Protein AF-A0A7V0JFX3-F1 (afdb_monomer_lite)

pLDDT: mean 85.64, std 14.09, range [31.83, 98.56]

Foldseek 3Di:
DVVQLVVQLVVLVVQLVVVCVLCVLCVVVVWAKAWAPQNVLCVALNDGSSPGHDQATEIETALVCVVVSLVSCVVVQWDQDDDPFRKTWHDDVRIYIYGYHHDDQQDDPCVQPVDWDWDDDDNDIHTYGPLLVNLLSLLCCQQAAFQAHDVSSLVSNLSSCVSCVVPDPLVVNLVVCVSSLNLLSSLLSVVLSCVPPVRPDDVVSNVSSDDPDPDLLNLSSVLNSVDNDRLPLSNLVNCCVSPVVCVCCSLPPDPSVLCVVVVDPDPCSVVCSVVRVVVNVVSSVVSNVVVVVVVVVVD

Secondary structure (DSSP, 8-state):
-HHHHHHHHHHHHHHHHHHHHHHHHHHHTT---EEEHHHHHHTTT-SSTTTS--SSEEEE--GGGHHHHHHHHHHTTPEEPSSSS-EEEE-SSS-EEEEEE---TTS-HHHHHSS-EEEEETTEEEEE--HHHHHHHHHHIIIIISSS--HHHHHHHHHHHHHTTTT--HHHHHHHHHHTT-HHHHHHHHHHHHHHH-----HHHHHHH--SS--HHHHHHHHHHH-SS--TTHHHHHHHHH-GGGHHHHHS--HHHHHHHTT--SGGGGHHHHHHHHHHHHHHHHHHHHHHHHHTS--

Structure (mmCIF, N/CA/C/O backbone):
data_AF-A0A7V0JFX3-F1
#
_entry.id   AF-A0A7V0JFX3-F1
#
loop_
_atom_site.group_PDB
_atom_site.id
_atom_site.type_symbol
_atom_site.label_atom_id
_atom_site.label_alt_id
_atom_site.label_comp_id
_atom_site.label_asym_id
_atom_site.label_entity_id
_atom_site.label_seq_id
_atom_site.pdbx_PDB_ins_code
_atom_site.Cartn_x
_atom_site.Cartn_y
_atom_site.Cartn_z
_atom_site.occupancy
_atom_site.B_iso_or_equiv
_atom_site.auth_seq_id
_atom_site.auth_comp_id
_atom_site.auth_asym_id
_atom_site.auth_atom_id
_atom_site.pdbx_PDB_model_num
ATOM 1 N N . MET A 1 1 ? 12.367 -20.015 14.820 1.00 62.06 1 MET A N 1
ATOM 2 C CA . MET A 1 1 ? 11.628 -19.513 13.637 1.00 62.06 1 MET A CA 1
ATOM 3 C C . MET A 1 1 ? 10.117 -19.715 13.784 1.00 62.06 1 MET A C 1
ATOM 5 O O . MET A 1 1 ? 9.370 -18.761 13.596 1.00 62.06 1 MET A O 1
ATOM 9 N N . GLU A 1 2 ? 9.659 -20.892 14.218 1.00 73.38 2 GLU A N 1
ATOM 10 C CA . GLU A 1 2 ? 8.228 -21.206 14.402 1.00 73.38 2 GLU A CA 1
ATOM 11 C C . GLU A 1 2 ? 7.523 -20.335 15.452 1.00 73.38 2 GLU A C 1
ATOM 13 O O . GLU A 1 2 ? 6.498 -19.724 15.161 1.00 73.38 2 GLU A O 1
ATOM 18 N N . ARG A 1 3 ? 8.112 -20.157 16.644 1.00 81.75 3 ARG A N 1
ATOM 19 C CA . ARG A 1 3 ? 7.510 -19.325 17.707 1.00 81.75 3 ARG A CA 1
ATOM 20 C C . ARG A 1 3 ? 7.254 -17.878 17.266 1.00 81.75 3 ARG A C 1
ATOM 22 O O . ARG A 1 3 ? 6.221 -17.305 17.596 1.00 81.75 3 ARG A O 1
ATOM 29 N N . SER A 1 4 ? 8.166 -17.284 16.492 1.00 82.69 4 SER A N 1
ATOM 30 C CA . SER A 1 4 ? 7.973 -15.932 15.949 1.00 82.69 4 SER A CA 1
ATOM 31 C C . SER A 1 4 ? 6.886 -15.869 14.879 1.00 82.69 4 SER A C 1
ATOM 33 O O . SER A 1 4 ? 6.224 -14.841 14.768 1.00 82.69 4 SER A O 1
ATOM 35 N N . LEU A 1 5 ? 6.695 -16.941 14.104 1.00 86.69 5 LEU A N 1
ATOM 36 C CA . LEU A 1 5 ? 5.626 -17.025 13.111 1.00 86.69 5 LEU A CA 1
ATOM 37 C C . LEU A 1 5 ? 4.260 -17.126 13.799 1.00 86.69 5 LEU A C 1
ATOM 39 O O . LEU A 1 5 ? 3.352 -16.386 13.439 1.00 86.69 5 LEU A O 1
ATOM 43 N N . LEU A 1 6 ? 4.148 -17.953 14.843 1.00 88.81 6 LEU A N 1
ATOM 44 C CA . LEU A 1 6 ? 2.922 -18.108 15.632 1.00 88.81 6 LEU A CA 1
ATOM 45 C C . LEU A 1 6 ? 2.510 -16.807 16.331 1.00 88.81 6 LEU A C 1
ATOM 47 O O . LEU A 1 6 ? 1.348 -16.417 16.271 1.00 88.81 6 LEU A O 1
ATOM 51 N N . ILE A 1 7 ? 3.464 -16.083 16.930 1.00 88.94 7 ILE A N 1
ATOM 52 C CA . ILE A 1 7 ? 3.188 -14.770 17.541 1.00 88.94 7 ILE A CA 1
ATOM 53 C C . ILE A 1 7 ? 2.670 -13.777 16.489 1.00 88.94 7 ILE A C 1
ATOM 55 O O . ILE A 1 7 ? 1.723 -13.036 16.750 1.00 88.94 7 ILE A O 1
ATOM 59 N N . ARG A 1 8 ? 3.264 -13.764 15.287 1.00 90.75 8 ARG A N 1
ATOM 60 C CA . ARG A 1 8 ? 2.809 -12.900 14.184 1.00 90.75 8 ARG A CA 1
ATOM 61 C C . ARG A 1 8 ? 1.428 -13.296 13.688 1.00 90.75 8 ARG A C 1
ATOM 63 O O . ARG A 1 8 ? 0.613 -12.409 13.477 1.00 90.75 8 ARG A O 1
ATOM 70 N N . ALA A 1 9 ? 1.165 -14.591 13.538 1.00 92.88 9 ALA A N 1
ATOM 71 C CA . ALA A 1 9 ? -0.146 -15.092 13.150 1.00 92.88 9 ALA A CA 1
ATOM 72 C C . ALA A 1 9 ? -1.210 -14.645 14.161 1.00 92.88 9 ALA A C 1
ATOM 74 O O . ALA A 1 9 ? -2.211 -14.064 13.763 1.00 92.88 9 ALA A O 1
ATOM 75 N N . GLY A 1 10 ? -0.950 -14.794 15.465 1.00 92.50 10 GLY A N 1
ATOM 76 C CA . GLY A 1 10 ? -1.852 -14.307 16.511 1.00 92.50 10 GLY A CA 1
ATOM 77 C C . GLY A 1 10 ? -2.116 -12.800 16.422 1.00 92.50 10 GLY A C 1
ATOM 78 O O . GLY A 1 10 ? -3.264 -12.367 16.493 1.00 92.50 10 GLY A O 1
ATOM 79 N N . TYR A 1 11 ? -1.076 -11.990 16.202 1.00 91.69 11 TYR A N 1
ATOM 80 C CA . TYR A 1 11 ? -1.242 -10.544 16.031 1.00 91.69 11 TYR A CA 1
ATOM 81 C C . TYR A 1 11 ? -2.038 -10.186 14.766 1.00 91.69 11 TYR A C 1
ATOM 83 O O . TYR A 1 11 ? -2.934 -9.344 14.816 1.00 91.69 11 TYR A O 1
ATOM 91 N N . ASN A 1 12 ? -1.760 -10.852 13.645 1.00 94.19 12 ASN A N 1
ATOM 92 C CA . ASN A 1 12 ? -2.477 -10.645 12.391 1.00 94.19 12 ASN A CA 1
ATOM 93 C C . ASN A 1 12 ? -3.956 -11.037 12.510 1.00 94.19 12 ASN A C 1
ATOM 95 O O . ASN A 1 12 ? -4.803 -10.292 12.029 1.00 94.19 12 ASN A O 1
ATOM 99 N N . LEU A 1 13 ? -4.280 -12.128 13.214 1.00 92.81 13 LEU A N 1
ATOM 100 C CA . LEU A 1 13 ? -5.664 -12.541 13.477 1.00 92.81 13 LEU A CA 1
ATOM 101 C C . LEU A 1 13 ? -6.430 -11.511 14.320 1.00 92.81 13 LEU A C 1
ATOM 103 O O . LEU A 1 13 ? -7.600 -11.251 14.054 1.00 92.81 13 LEU A O 1
ATOM 107 N N . ILE A 1 14 ? -5.777 -10.872 15.297 1.00 93.12 14 ILE A N 1
ATOM 108 C CA . ILE A 1 14 ? -6.387 -9.773 16.067 1.00 93.12 14 ILE A CA 1
ATOM 109 C C . ILE A 1 14 ? -6.696 -8.581 15.155 1.00 93.12 14 ILE A C 1
ATOM 111 O O . ILE A 1 14 ? -7.781 -8.002 15.235 1.00 93.12 14 ILE A O 1
ATOM 115 N N . LEU A 1 15 ? -5.759 -8.214 14.275 1.00 93.81 15 LEU A N 1
ATOM 116 C CA . LEU A 1 15 ? -5.972 -7.128 13.318 1.00 93.81 15 LEU A CA 1
ATOM 117 C C . LEU A 1 15 ? -7.071 -7.463 12.303 1.00 93.81 15 LEU A C 1
ATOM 119 O O . LEU A 1 15 ? -7.880 -6.591 11.997 1.00 93.81 15 LEU A O 1
ATOM 123 N N . LEU A 1 16 ? -7.125 -8.704 11.816 1.00 93.75 16 LEU A N 1
ATOM 124 C CA . LEU A 1 16 ? -8.168 -9.194 10.919 1.00 93.75 16 LEU A CA 1
ATOM 125 C C . LEU A 1 16 ? -9.545 -9.120 11.591 1.00 93.75 16 LEU A C 1
ATOM 127 O O . LEU A 1 16 ? -10.456 -8.509 11.041 1.00 93.75 16 LEU A O 1
ATOM 131 N N . GLN A 1 17 ? -9.672 -9.625 12.821 1.00 93.19 17 GLN A N 1
ATOM 132 C CA . GLN A 1 17 ? -10.928 -9.582 13.573 1.00 93.19 17 GLN A CA 1
ATOM 133 C C . GLN A 1 17 ? -11.407 -8.142 13.822 1.00 93.19 17 GLN A C 1
ATOM 135 O O . GLN A 1 17 ? -12.599 -7.842 13.732 1.00 93.19 17 GLN A O 1
ATOM 140 N N . GLU A 1 18 ? -10.502 -7.220 14.156 1.00 94.31 18 GLU A N 1
ATOM 141 C CA . GLU A 1 18 ? -10.875 -5.814 14.316 1.00 94.31 18 GLU A CA 1
ATOM 142 C C . GLU A 1 18 ? -11.216 -5.147 12.978 1.00 94.31 18 GLU A C 1
ATOM 144 O O . GLU A 1 18 ? -12.165 -4.362 12.923 1.00 94.31 18 GLU A O 1
ATOM 149 N N . ALA A 1 19 ? -10.506 -5.477 11.896 1.00 94.81 19 ALA A N 1
ATOM 150 C CA . ALA A 1 19 ? -10.841 -4.998 10.560 1.00 94.81 19 ALA A CA 1
ATOM 151 C C . ALA A 1 19 ? -12.240 -5.462 10.139 1.00 94.81 19 ALA A C 1
ATOM 153 O O . ALA A 1 19 ? -13.017 -4.643 9.650 1.00 94.81 19 ALA A O 1
ATOM 154 N N . GLU A 1 20 ? -12.582 -6.723 10.408 1.00 94.62 20 GLU A N 1
ATOM 155 C CA . GLU A 1 20 ? -13.891 -7.317 10.136 1.00 94.62 20 GLU A CA 1
ATOM 156 C C . GLU A 1 20 ? -15.037 -6.585 10.806 1.00 94.62 20 GLU A C 1
ATOM 158 O O . GLU A 1 20 ? -16.026 -6.248 10.148 1.00 94.62 20 GLU A O 1
ATOM 163 N N . LYS A 1 21 ? -14.896 -6.280 12.099 1.00 94.50 21 LYS A N 1
ATOM 164 C CA . LYS A 1 21 ? -15.897 -5.497 12.832 1.00 94.50 21 LYS A CA 1
ATOM 165 C C . LYS A 1 21 ? -16.131 -4.153 12.148 1.00 94.50 21 LYS A C 1
ATOM 167 O O . LYS A 1 21 ? -17.276 -3.775 11.906 1.00 94.50 21 LYS A O 1
ATOM 172 N N . ILE A 1 22 ? -15.056 -3.443 11.800 1.00 95.69 22 ILE A N 1
ATOM 173 C CA . ILE A 1 22 ? -15.176 -2.107 11.211 1.00 95.69 22 ILE A CA 1
ATOM 174 C C . ILE A 1 22 ? -15.727 -2.161 9.789 1.00 95.69 22 ILE A C 1
ATOM 176 O O . ILE A 1 22 ? -16.673 -1.431 9.498 1.00 95.69 22 ILE A O 1
ATOM 180 N N . PHE A 1 23 ? -15.196 -3.001 8.896 1.00 93.75 23 PHE A N 1
ATOM 181 C CA . PHE A 1 23 ? -15.713 -3.034 7.528 1.00 93.75 23 PHE A CA 1
ATOM 182 C C . PHE A 1 23 ? -17.147 -3.577 7.470 1.00 93.75 23 PHE A C 1
ATOM 184 O O . PHE A 1 23 ? -17.892 -3.173 6.583 1.00 93.75 23 PHE A O 1
ATOM 191 N N . SER A 1 24 ? -17.571 -4.425 8.417 1.00 94.19 24 SER A N 1
ATOM 192 C CA . SER A 1 24 ? -18.957 -4.909 8.478 1.00 94.19 24 SER A CA 1
ATOM 193 C C . SER A 1 24 ? -19.903 -3.781 8.887 1.00 94.19 24 SER A C 1
ATOM 195 O O . SER A 1 24 ? -20.925 -3.575 8.240 1.00 94.19 24 SER A O 1
ATOM 197 N N . LEU A 1 25 ? -19.524 -2.970 9.882 1.00 96.12 25 LEU A N 1
ATOM 198 C CA . LEU A 1 25 ? -20.272 -1.764 10.251 1.00 96.12 25 LEU A CA 1
ATOM 199 C C . LEU A 1 25 ? -20.332 -0.745 9.105 1.00 96.12 25 LEU A C 1
ATOM 201 O O . LEU A 1 25 ? -21.387 -0.168 8.851 1.00 96.12 25 LEU A O 1
ATOM 205 N N . LEU A 1 26 ? -19.224 -0.532 8.391 1.00 95.94 26 LEU A N 1
ATOM 206 C CA . LEU A 1 26 ? -19.196 0.346 7.218 1.00 95.94 26 LEU A CA 1
ATOM 207 C C . LEU A 1 26 ? -20.097 -0.195 6.096 1.00 95.94 26 LEU A C 1
ATOM 209 O O . LEU A 1 26 ? -20.891 0.560 5.538 1.00 95.94 26 LEU A O 1
ATOM 213 N N . SER A 1 27 ? -20.040 -1.501 5.824 1.00 92.94 27 SER A N 1
ATOM 214 C CA . SER A 1 27 ? -20.862 -2.161 4.807 1.00 92.94 27 SER A CA 1
ATOM 215 C C . SER A 1 27 ? -22.359 -2.072 5.118 1.00 92.94 27 SER A C 1
ATOM 217 O O . SER A 1 27 ? -23.130 -1.730 4.222 1.00 92.94 27 SER A O 1
ATOM 219 N N . LEU A 1 28 ? -22.766 -2.268 6.380 1.00 94.31 28 LEU A N 1
ATOM 220 C CA . LEU A 1 28 ? -24.153 -2.080 6.836 1.00 94.31 28 LEU A CA 1
ATOM 221 C C . LEU A 1 28 ? -24.664 -0.645 6.627 1.00 94.31 28 LEU A C 1
ATOM 223 O O . LEU A 1 28 ? -25.862 -0.434 6.474 1.00 94.31 28 LEU A O 1
ATOM 227 N N . ASN A 1 29 ? -23.760 0.335 6.587 1.00 96.25 29 ASN A N 1
ATOM 228 C CA . ASN A 1 29 ? -24.071 1.739 6.313 1.00 96.25 29 ASN A CA 1
ATOM 229 C C . ASN A 1 29 ? -23.868 2.117 4.832 1.00 96.25 29 ASN A C 1
ATOM 231 O O . ASN A 1 29 ? -23.790 3.298 4.500 1.00 96.25 29 ASN A O 1
ATOM 235 N N . GLY A 1 30 ? -23.751 1.131 3.934 1.00 95.06 30 GLY A N 1
ATOM 236 C CA . GLY A 1 30 ? -23.602 1.355 2.495 1.00 95.06 30 GLY A CA 1
ATOM 237 C C . GLY A 1 30 ? -22.247 1.934 2.075 1.00 95.06 30 GLY A C 1
ATOM 238 O O . GLY A 1 30 ? -22.125 2.441 0.960 1.00 95.06 30 GLY A O 1
ATOM 239 N N . ILE A 1 31 ? -21.227 1.870 2.940 1.00 96.25 31 ILE A N 1
ATOM 240 C CA . ILE A 1 31 ? -19.888 2.404 2.668 1.00 96.25 31 ILE A CA 1
ATOM 241 C C . ILE A 1 31 ? -18.985 1.273 2.154 1.00 96.25 31 ILE A C 1
ATOM 243 O O . ILE A 1 31 ? -18.585 0.404 2.935 1.00 96.25 31 ILE A O 1
ATOM 247 N N . PRO A 1 32 ? -18.620 1.264 0.859 1.00 94.00 32 PRO A N 1
ATOM 248 C CA . PRO A 1 32 ? -17.698 0.272 0.326 1.00 94.00 32 PRO A CA 1
ATOM 249 C C . PRO A 1 32 ? -16.271 0.533 0.823 1.00 94.00 32 PRO A C 1
ATOM 251 O O . PRO A 1 32 ? -15.794 1.669 0.823 1.00 94.00 32 PRO A O 1
ATOM 254 N N . VAL A 1 33 ? -15.573 -0.539 1.202 1.00 96.00 33 VAL A N 1
ATOM 255 C CA . VAL A 1 33 ? -14.201 -0.487 1.724 1.00 96.00 33 VAL A CA 1
ATOM 256 C C . VAL A 1 33 ? -13.249 -1.190 0.769 1.00 96.00 33 VAL A C 1
ATOM 258 O O . VAL A 1 33 ? -13.479 -2.351 0.432 1.00 96.00 33 VAL A O 1
ATOM 261 N N . ILE A 1 34 ? -12.167 -0.510 0.379 1.00 97.31 34 ILE A N 1
ATOM 262 C CA . ILE A 1 34 ? -11.014 -1.145 -0.267 1.00 97.31 34 ILE A CA 1
ATOM 263 C C . ILE A 1 34 ? -9.959 -1.437 0.803 1.00 97.31 34 ILE A C 1
ATOM 265 O O . ILE A 1 34 ? -9.462 -0.512 1.453 1.00 97.31 34 ILE A O 1
ATOM 269 N N . LEU A 1 35 ? -9.599 -2.707 0.974 1.00 96.62 35 LEU A N 1
ATOM 270 C CA . LEU A 1 35 ? -8.468 -3.116 1.799 1.00 96.62 35 LEU A CA 1
ATOM 271 C C . LEU A 1 35 ? -7.159 -2.868 1.056 1.00 96.62 35 LEU A C 1
ATOM 273 O O . LEU A 1 35 ? -7.035 -3.153 -0.135 1.00 96.62 35 LEU A O 1
ATOM 277 N N . LEU A 1 36 ? -6.161 -2.362 1.778 1.00 96.25 36 LEU A N 1
ATOM 278 C CA . LEU A 1 36 ? -4.844 -2.064 1.228 1.00 96.25 36 LEU A CA 1
ATOM 279 C C . LEU A 1 36 ? -3.725 -2.765 2.008 1.00 96.25 36 LEU A C 1
ATOM 281 O O . LEU A 1 36 ? -3.841 -3.064 3.196 1.00 96.25 36 LEU A O 1
ATOM 285 N N . LYS A 1 37 ? -2.578 -2.925 1.341 1.00 94.12 37 LYS A N 1
ATOM 286 C CA . LYS A 1 37 ? -1.289 -3.317 1.937 1.00 94.12 37 LYS A CA 1
ATOM 287 C C . LYS A 1 37 ? -1.377 -4.587 2.781 1.00 94.12 37 LYS A C 1
ATOM 289 O O . LYS A 1 37 ? -1.788 -5.620 2.285 1.00 94.12 37 LYS A O 1
ATOM 294 N N . GLY A 1 38 ? -0.898 -4.520 4.024 1.00 94.56 38 GLY A N 1
ATOM 295 C CA . GLY A 1 38 ? -0.542 -5.674 4.835 1.00 94.56 38 GLY A CA 1
ATOM 296 C C . GLY A 1 38 ? -1.684 -6.660 4.989 1.00 94.56 38 GLY A C 1
ATOM 297 O O . GLY A 1 38 ? -1.489 -7.824 4.668 1.00 94.56 38 GLY A O 1
ATOM 298 N N . LEU A 1 39 ? -2.852 -6.170 5.410 1.00 94.81 39 LEU A N 1
ATOM 299 C CA . LEU A 1 39 ? -4.031 -7.007 5.588 1.00 94.81 39 LEU A CA 1
ATOM 300 C C . LEU A 1 39 ? -4.542 -7.549 4.249 1.00 94.81 39 LEU A C 1
ATOM 302 O O . LEU A 1 39 ? -4.721 -8.749 4.118 1.00 94.81 39 LEU A O 1
ATOM 306 N N . ALA A 1 40 ? -4.696 -6.693 3.232 1.00 95.75 40 ALA A N 1
ATOM 307 C CA . ALA A 1 40 ? -5.152 -7.142 1.914 1.00 95.75 40 ALA A CA 1
ATOM 308 C C . ALA A 1 40 ? -4.243 -8.233 1.332 1.00 95.75 40 ALA A C 1
ATOM 310 O O . ALA A 1 40 ? -4.731 -9.223 0.808 1.00 95.75 40 ALA A O 1
ATOM 311 N N . LEU A 1 41 ? -2.924 -8.069 1.450 1.00 96.81 41 LEU A N 1
ATOM 312 C CA . LEU A 1 41 ? -1.940 -9.034 0.970 1.00 96.81 41 LEU A CA 1
ATOM 313 C C . LEU A 1 41 ? -1.950 -10.321 1.796 1.00 96.81 41 LEU A C 1
ATOM 315 O O . LEU A 1 41 ? -1.842 -11.396 1.215 1.00 96.81 41 LEU A O 1
ATOM 319 N N . ALA A 1 42 ? -2.074 -10.218 3.122 1.00 95.19 42 ALA A N 1
ATOM 320 C CA . ALA A 1 42 ? -2.146 -11.378 4.006 1.00 95.19 42 ALA A CA 1
ATOM 321 C C . ALA A 1 42 ? -3.341 -12.283 3.674 1.00 95.19 42 ALA A C 1
ATOM 323 O O . ALA A 1 42 ? -3.185 -13.494 3.694 1.00 95.19 42 ALA A O 1
ATOM 324 N N . GLU A 1 43 ? -4.476 -11.691 3.298 1.00 93.56 43 GLU A N 1
ATOM 325 C CA . GLU A 1 43 ? -5.706 -12.417 2.955 1.00 93.56 43 GLU A CA 1
ATOM 326 C C . GLU A 1 43 ? -5.783 -12.871 1.488 1.00 93.56 43 GLU A C 1
ATOM 328 O O . GLU A 1 43 ? -6.747 -13.525 1.103 1.00 93.56 43 GLU A O 1
ATOM 333 N N . THR A 1 44 ? -4.820 -12.495 0.636 1.00 94.50 44 THR A N 1
ATOM 334 C CA . THR A 1 44 ? -4.897 -12.778 -0.812 1.00 94.50 44 THR A CA 1
ATOM 335 C C . THR A 1 44 ? -3.689 -13.521 -1.359 1.00 94.50 44 THR A C 1
ATOM 337 O O . THR A 1 44 ? -3.855 -14.537 -2.020 1.00 94.50 44 THR A O 1
ATOM 340 N N . VAL A 1 45 ? -2.472 -13.031 -1.110 1.00 96.12 45 VAL A N 1
ATOM 341 C CA . VAL A 1 45 ? -1.259 -13.519 -1.796 1.00 96.12 45 VAL A CA 1
ATOM 342 C C . VAL A 1 45 ? -0.285 -14.258 -0.881 1.00 96.12 45 VAL A C 1
ATOM 344 O O . VAL A 1 45 ? 0.711 -14.801 -1.359 1.00 96.12 45 VAL A O 1
ATOM 347 N N . TYR A 1 46 ? -0.529 -14.254 0.429 1.00 95.12 46 TYR A N 1
ATOM 348 C CA . TYR A 1 46 ? 0.247 -15.017 1.402 1.00 95.12 46 TYR A CA 1
ATOM 349 C C . TYR A 1 46 ? -0.541 -16.242 1.855 1.00 95.12 46 TYR A C 1
ATOM 351 O O . TYR A 1 46 ? -1.720 -16.143 2.164 1.00 95.12 46 TYR A O 1
ATOM 359 N N . GLU A 1 47 ? 0.129 -17.390 1.906 1.00 89.69 47 GLU A N 1
ATOM 360 C CA . GLU A 1 47 ? -0.509 -18.674 2.205 1.00 89.69 47 GLU A CA 1
ATOM 361 C C . GLU A 1 47 ? -0.805 -18.837 3.699 1.00 89.69 47 GLU A C 1
ATOM 363 O O . GLU A 1 47 ? -1.865 -19.329 4.086 1.00 89.69 47 GLU A O 1
ATOM 368 N N . HIS A 1 48 ? 0.116 -18.395 4.561 1.00 90.06 48 HIS A N 1
ATOM 369 C CA . HIS A 1 48 ? -0.039 -18.526 6.006 1.00 90.06 48 HIS A CA 1
ATOM 370 C C . HIS A 1 48 ? -0.191 -17.177 6.717 1.00 90.06 48 HIS A C 1
ATOM 372 O O . HIS A 1 48 ? 0.578 -16.234 6.503 1.00 90.06 48 HIS A O 1
ATOM 378 N N . ALA A 1 49 ? -1.111 -17.134 7.687 1.00 84.44 49 ALA A N 1
ATOM 379 C CA . ALA A 1 49 ? -1.492 -15.935 8.440 1.00 84.44 49 ALA A CA 1
ATOM 380 C C . ALA A 1 49 ? -0.323 -15.206 9.133 1.00 84.44 49 ALA A C 1
ATOM 382 O O . ALA A 1 49 ? -0.425 -14.019 9.421 1.00 84.44 49 ALA A O 1
ATOM 383 N N . GLY A 1 50 ? 0.796 -15.882 9.416 1.00 88.44 50 GLY A N 1
ATOM 384 C CA . GLY A 1 50 ? 1.975 -15.290 10.062 1.00 88.44 50 GLY A CA 1
ATOM 385 C C . GLY A 1 50 ? 3.060 -14.771 9.111 1.00 88.44 50 GLY A C 1
ATOM 386 O O . GLY A 1 50 ? 4.005 -14.122 9.573 1.00 88.44 50 GLY A O 1
ATOM 387 N N . GLU A 1 51 ? 2.973 -15.052 7.805 1.00 90.38 51 GLU A N 1
ATOM 388 C CA . GLU A 1 51 ? 4.052 -14.744 6.855 1.00 90.38 51 GLU A CA 1
ATOM 389 C C . GLU A 1 51 ? 4.231 -13.246 6.630 1.00 90.38 51 GLU A C 1
ATOM 391 O O . GLU A 1 51 ? 5.363 -12.751 6.552 1.00 90.38 51 GLU A O 1
ATOM 396 N N . ARG A 1 52 ? 3.119 -12.510 6.537 1.00 92.12 52 ARG A N 1
ATOM 397 C CA . ARG A 1 52 ? 3.148 -11.082 6.246 1.00 92.12 52 ARG A CA 1
ATOM 398 C C . ARG A 1 52 ? 2.966 -10.251 7.505 1.00 92.12 52 ARG A C 1
ATOM 400 O O . ARG A 1 52 ? 1.862 -10.063 7.986 1.00 92.12 52 ARG A O 1
ATOM 407 N N . GLN A 1 53 ? 4.043 -9.655 8.013 1.00 88.75 53 GLN A N 1
ATOM 408 C CA . GLN A 1 53 ? 3.973 -8.814 9.217 1.00 88.75 53 GLN A CA 1
ATOM 409 C C . GLN A 1 53 ? 3.459 -7.388 8.939 1.00 88.75 53 GLN A C 1
ATOM 411 O O . GLN A 1 53 ? 4.181 -6.567 8.352 1.00 88.75 53 GLN A O 1
ATOM 416 N N . PHE A 1 54 ? 2.281 -7.034 9.452 1.00 90.56 54 PHE A N 1
ATOM 417 C CA . PHE A 1 54 ? 1.736 -5.668 9.443 1.00 90.56 54 PHE A CA 1
ATOM 418 C C . PHE A 1 54 ? 1.347 -5.191 10.850 1.00 90.56 54 PHE A C 1
ATOM 420 O O . PHE A 1 54 ? 1.320 -5.973 11.789 1.00 90.56 54 PHE A O 1
ATOM 427 N N . SER A 1 55 ? 1.178 -3.876 11.009 1.00 88.00 55 SER A N 1
ATOM 428 C CA . SER A 1 55 ? 0.976 -3.200 12.309 1.00 88.00 55 SER A CA 1
ATOM 429 C C . SER A 1 55 ? -0.222 -2.250 12.327 1.00 88.00 55 SER A C 1
ATOM 431 O O . SER A 1 55 ? -0.508 -1.602 13.335 1.00 88.00 55 SER A O 1
ATOM 433 N N . ASP A 1 56 ? -0.855 -2.107 11.172 1.00 92.38 56 ASP A N 1
ATOM 434 C CA . ASP A 1 56 ? -1.927 -1.182 10.881 1.00 92.38 56 ASP A CA 1
ATOM 435 C C . ASP A 1 56 ? -2.896 -1.820 9.884 1.00 92.38 56 ASP A C 1
ATOM 437 O O . ASP A 1 56 ? -2.513 -2.630 9.036 1.00 92.38 56 ASP A O 1
ATOM 441 N N . ILE A 1 57 ? -4.162 -1.448 10.027 1.00 95.38 57 ILE A N 1
ATOM 442 C CA . ILE A 1 57 ? -5.244 -1.734 9.093 1.00 95.38 57 ILE A CA 1
ATOM 443 C C . ILE A 1 57 ? -5.339 -0.533 8.154 1.00 95.38 57 ILE A C 1
ATOM 445 O O . ILE A 1 57 ? -5.491 0.595 8.620 1.00 95.38 57 ILE A O 1
ATOM 449 N N . ASP A 1 58 ? -5.264 -0.746 6.843 1.00 96.06 58 ASP A N 1
ATOM 450 C CA . ASP A 1 58 ? -5.367 0.330 5.857 1.00 96.06 58 ASP A CA 1
ATOM 451 C C . ASP A 1 58 ? -6.628 0.186 5.016 1.00 96.06 58 ASP A C 1
ATOM 453 O O . ASP A 1 58 ? -6.756 -0.749 4.224 1.00 96.06 58 ASP A O 1
ATOM 457 N N . PHE A 1 59 ? -7.530 1.154 5.155 1.00 96.56 59 PHE A N 1
ATOM 458 C CA . PHE A 1 59 ? -8.763 1.231 4.376 1.00 96.56 59 PHE A CA 1
ATOM 459 C C . PHE A 1 59 ? -8.714 2.411 3.427 1.00 96.56 59 PHE A C 1
ATOM 461 O O . PHE A 1 59 ? -8.311 3.499 3.825 1.00 96.56 59 PHE A O 1
ATOM 468 N N . LEU A 1 60 ? -9.183 2.230 2.200 1.00 96.81 60 LEU A N 1
ATOM 469 C CA . LEU A 1 60 ? -9.464 3.318 1.275 1.00 96.81 60 LEU A CA 1
ATOM 470 C C . LEU A 1 60 ? -10.971 3.432 1.067 1.00 96.81 60 LEU A C 1
ATOM 472 O O . LEU A 1 60 ? -11.620 2.473 0.653 1.00 96.81 60 LEU A O 1
ATOM 476 N N . LEU A 1 61 ? -11.502 4.622 1.353 1.00 95.75 61 LEU A N 1
ATOM 477 C CA . LEU A 1 61 ? -12.907 4.983 1.158 1.00 95.75 61 LEU A CA 1
ATOM 478 C C . LEU A 1 61 ? -13.023 6.160 0.189 1.00 95.75 61 LEU A C 1
ATOM 480 O O . LEU A 1 61 ? -12.076 6.937 0.026 1.00 95.75 61 LEU A O 1
ATOM 484 N N . LYS A 1 62 ? -14.198 6.322 -0.428 1.00 94.69 62 LYS A N 1
ATOM 485 C CA . LYS A 1 62 ? -14.498 7.520 -1.220 1.00 94.69 62 LYS A CA 1
ATOM 486 C C . LYS A 1 62 ? -14.522 8.739 -0.310 1.00 94.69 62 LYS A C 1
ATOM 488 O O . LYS A 1 62 ? -14.997 8.669 0.825 1.00 94.69 62 LYS A O 1
ATOM 493 N N . LYS A 1 63 ? -14.075 9.889 -0.820 1.00 92.31 63 LYS A N 1
ATOM 494 C CA . LYS A 1 63 ? -13.987 11.127 -0.017 1.00 92.31 63 LYS A CA 1
ATOM 495 C C . LYS A 1 63 ? -15.314 11.516 0.632 1.00 92.31 63 LYS A C 1
ATOM 497 O O . LYS A 1 63 ? -15.317 11.964 1.777 1.00 92.31 63 LYS A O 1
ATOM 502 N N . ARG A 1 64 ? -16.422 11.316 -0.087 1.00 94.25 64 ARG A N 1
ATOM 503 C CA . ARG A 1 64 ? -17.785 11.617 0.379 1.00 94.25 64 ARG A CA 1
ATOM 504 C C . ARG A 1 64 ? -18.206 10.804 1.610 1.00 94.25 64 ARG A C 1
ATOM 506 O O . ARG A 1 64 ? -18.977 11.304 2.417 1.00 94.25 64 ARG A O 1
ATOM 513 N N . ASP A 1 65 ? -17.667 9.594 1.772 1.00 95.62 65 ASP A N 1
ATOM 514 C CA . ASP A 1 65 ? -18.064 8.657 2.831 1.00 95.62 65 ASP A CA 1
ATOM 515 C C . ASP A 1 65 ? -17.220 8.834 4.105 1.00 95.62 65 ASP A C 1
ATOM 517 O O . ASP A 1 65 ? -17.576 8.329 5.171 1.00 95.62 65 ASP A O 1
ATOM 521 N N . ILE A 1 66 ? -16.117 9.594 4.025 1.00 92.94 66 ILE A N 1
ATOM 522 C CA . ILE A 1 66 ? -15.198 9.822 5.146 1.00 92.94 66 ILE A CA 1
ATOM 523 C C . ILE A 1 66 ? -15.933 10.349 6.388 1.00 92.94 66 ILE A C 1
ATOM 525 O O . ILE A 1 66 ? -15.783 9.717 7.430 1.00 92.94 66 ILE A O 1
ATOM 529 N N . PRO A 1 67 ? -16.757 11.419 6.346 1.00 93.00 67 PRO A N 1
ATOM 530 C CA . PRO A 1 67 ? -17.377 11.952 7.563 1.00 93.00 67 PRO A CA 1
ATOM 531 C C . PRO A 1 67 ? -18.225 10.924 8.326 1.00 93.00 67 PRO A C 1
ATOM 533 O O . PRO A 1 67 ? -18.170 10.873 9.556 1.00 93.00 67 PRO A O 1
ATOM 536 N N . LEU A 1 68 ? -18.979 10.078 7.615 1.00 95.75 68 LEU A N 1
ATOM 537 C CA . LEU A 1 68 ? -19.783 9.021 8.231 1.00 95.75 68 LEU A CA 1
ATOM 538 C C . LEU A 1 68 ? -18.896 7.886 8.760 1.00 95.75 68 LEU A C 1
ATOM 540 O O . LEU A 1 68 ? -19.058 7.464 9.905 1.00 95.75 68 LEU A O 1
ATOM 544 N N . ALA A 1 69 ? -17.896 7.460 7.985 1.00 95.88 69 ALA A N 1
ATOM 545 C CA . ALA A 1 69 ? -16.936 6.449 8.420 1.00 95.88 69 ALA A CA 1
ATOM 546 C C . ALA A 1 69 ? -16.189 6.862 9.698 1.00 95.88 69 ALA A C 1
ATOM 548 O O . ALA A 1 69 ? -16.005 6.046 10.596 1.00 95.88 69 ALA A O 1
ATOM 549 N N . GLN A 1 70 ? -15.807 8.137 9.830 1.00 93.62 70 GLN A N 1
ATOM 550 C CA . GLN A 1 70 ? -15.151 8.651 11.034 1.00 93.62 70 GLN A CA 1
ATOM 551 C C . GLN A 1 70 ? -16.045 8.551 12.276 1.00 93.62 70 GLN A C 1
ATOM 553 O O . GLN A 1 70 ? -15.534 8.238 13.354 1.00 93.62 70 GLN A O 1
ATOM 558 N N . LYS A 1 71 ? -17.360 8.779 12.135 1.00 94.44 71 LYS A N 1
ATOM 559 C CA . LYS A 1 71 ? -18.333 8.606 13.227 1.00 94.44 71 LYS A CA 1
ATOM 560 C C . LYS A 1 71 ? -18.445 7.136 13.631 1.00 94.44 71 LYS A C 1
ATOM 562 O O . LYS A 1 71 ? -18.337 6.835 14.814 1.00 94.44 71 LYS A O 1
ATOM 567 N N . ILE A 1 72 ? -18.577 6.233 12.656 1.00 96.50 72 ILE A N 1
ATOM 568 C CA . ILE A 1 72 ? -18.679 4.780 12.882 1.00 96.50 72 ILE A CA 1
ATOM 569 C C . ILE A 1 72 ? -17.414 4.235 13.561 1.00 96.50 72 ILE A C 1
ATOM 571 O O . ILE A 1 72 ? -17.496 3.539 14.575 1.00 96.50 72 ILE A O 1
ATOM 575 N N . ILE A 1 73 ? -16.235 4.592 13.042 1.00 95.50 73 ILE A N 1
ATOM 576 C CA . ILE A 1 73 ? -14.942 4.171 13.596 1.00 95.50 73 ILE A CA 1
ATOM 577 C C . ILE A 1 73 ? -14.800 4.680 15.035 1.00 95.50 73 ILE A C 1
ATOM 579 O O . ILE A 1 73 ? -14.520 3.890 15.936 1.00 95.50 73 ILE A O 1
ATOM 583 N N . SER A 1 74 ? -15.066 5.969 15.278 1.00 93.88 74 SER A N 1
ATOM 584 C CA . SER A 1 74 ? -14.990 6.553 16.627 1.00 93.88 74 SER A CA 1
ATOM 585 C C . SER A 1 74 ? -15.967 5.891 17.605 1.00 93.88 74 SER A C 1
ATOM 587 O O . SER A 1 74 ? -15.584 5.550 18.722 1.00 93.88 74 SER A O 1
ATOM 589 N N . GLY A 1 75 ? -17.202 5.629 17.162 1.00 95.44 75 GLY A N 1
ATOM 590 C CA . GLY A 1 75 ? -18.217 4.911 17.939 1.00 95.44 75 GLY A CA 1
ATOM 591 C C . GLY A 1 75 ? -17.836 3.465 18.279 1.00 95.44 75 GLY A C 1
ATOM 592 O O . GLY A 1 75 ? -18.343 2.909 19.245 1.00 95.44 75 GLY A O 1
ATOM 593 N N . SER A 1 76 ? -16.882 2.878 17.550 1.00 94.62 76 SER A N 1
ATOM 594 C CA . SER A 1 76 ? -16.362 1.520 17.780 1.00 94.62 76 SER A CA 1
ATOM 595 C C . SER A 1 76 ? -15.189 1.467 18.780 1.00 94.62 76 SER A C 1
ATOM 597 O O . SER A 1 76 ? -14.482 0.456 18.876 1.00 94.62 76 SER A O 1
ATOM 599 N N . GLY A 1 77 ? -14.948 2.564 19.509 1.00 94.38 77 GLY A N 1
ATOM 600 C CA . GLY A 1 77 ? -13.903 2.683 20.532 1.00 94.38 77 GLY A CA 1
ATOM 601 C C . GLY A 1 77 ? -12.532 3.116 20.002 1.00 94.38 77 GLY A C 1
ATOM 602 O O . GLY A 1 77 ? -11.552 3.107 20.748 1.00 94.38 77 GLY A O 1
ATOM 603 N N . TYR A 1 78 ? -12.439 3.495 18.726 1.00 94.38 78 TYR A N 1
ATOM 604 C CA . TYR A 1 78 ? -11.215 4.046 18.155 1.00 94.38 78 TYR A CA 1
ATOM 605 C C . TYR A 1 78 ? -11.089 5.535 18.471 1.00 94.38 78 TYR A C 1
ATOM 607 O O . TYR A 1 78 ? -12.015 6.316 18.278 1.00 94.38 78 TYR A O 1
ATOM 615 N N . GLN A 1 79 ? -9.902 5.954 18.893 1.00 91.12 79 GLN A N 1
ATOM 616 C CA . GLN A 1 79 ? -9.596 7.354 19.155 1.00 91.12 79 GLN A CA 1
ATOM 617 C C . GLN A 1 79 ? -8.766 7.923 18.011 1.00 91.12 79 GLN A C 1
ATOM 619 O O . GLN A 1 79 ? -7.821 7.286 17.541 1.00 91.12 79 GLN A O 1
ATOM 624 N N . VAL A 1 80 ? -9.102 9.135 17.571 1.00 86.81 80 VAL A N 1
ATOM 625 C CA . VAL A 1 80 ? -8.299 9.862 16.584 1.00 86.81 80 VAL A CA 1
ATOM 626 C C . VAL A 1 80 ? -6.920 10.131 17.181 1.00 86.81 80 VAL A C 1
ATOM 628 O O . VAL A 1 80 ? -6.794 10.775 18.222 1.00 86.81 80 VAL A O 1
ATOM 631 N N . MET A 1 81 ? -5.865 9.698 16.498 1.00 78.75 81 MET A N 1
ATOM 632 C CA . MET A 1 81 ? -4.526 10.180 16.803 1.00 78.75 81 MET A CA 1
ATOM 633 C C . MET A 1 81 ? -4.390 11.597 16.243 1.00 78.75 81 MET A C 1
ATOM 635 O O . MET A 1 81 ? -4.490 11.793 15.032 1.00 78.75 81 MET A O 1
ATOM 639 N N . HIS A 1 82 ? -4.145 12.592 17.103 1.00 59.34 82 HIS A N 1
ATOM 640 C CA . HIS A 1 82 ? -3.988 13.991 16.686 1.00 59.34 82 HIS A CA 1
ATOM 641 C C . HIS A 1 82 ? -3.073 14.127 15.452 1.00 59.34 82 HIS A C 1
ATOM 643 O O . HIS A 1 82 ? -1.919 13.675 15.456 1.00 59.34 82 HIS A O 1
ATOM 649 N N . GLY A 1 83 ? -3.579 14.755 14.383 1.00 58.41 83 GLY A N 1
ATOM 650 C CA . GLY A 1 83 ? -2.838 14.954 13.140 1.00 58.41 83 GLY A CA 1
ATOM 651 C C . GLY A 1 83 ? -3.682 15.260 11.903 1.00 58.41 83 GLY A C 1
ATOM 652 O O . GLY A 1 83 ? -4.897 15.153 11.908 1.00 58.41 83 GLY A O 1
ATOM 653 N N . SER A 1 84 ? -2.999 15.599 10.805 1.00 51.66 84 SER A N 1
ATOM 654 C CA . SER A 1 84 ? -3.599 15.921 9.499 1.00 51.66 84 SER A CA 1
ATOM 655 C C . SER A 1 84 ? -4.089 14.711 8.688 1.00 51.66 84 SER A C 1
ATOM 657 O O . SER A 1 84 ? -4.585 14.888 7.575 1.00 51.66 84 SER A O 1
ATOM 659 N N . LYS A 1 85 ? -3.916 13.486 9.198 1.00 65.06 85 LYS A N 1
ATOM 660 C CA . LYS A 1 85 ? -4.351 12.246 8.542 1.00 65.06 85 LYS A CA 1
ATOM 661 C C . LYS A 1 85 ? -5.358 11.524 9.435 1.00 65.06 85 LYS A C 1
ATOM 663 O O . LYS A 1 85 ? -5.132 11.515 10.645 1.00 65.06 85 LYS A O 1
ATOM 668 N N . PRO A 1 86 ? -6.406 10.903 8.869 1.00 78.62 86 PRO A N 1
ATOM 669 C CA . PRO A 1 86 ? -7.381 10.148 9.642 1.00 78.62 86 PRO A CA 1
ATOM 670 C C . PRO A 1 86 ? -6.763 8.805 10.059 1.00 78.62 86 PRO A C 1
ATOM 672 O O . PRO A 1 86 ? -6.896 7.784 9.391 1.00 78.62 86 PRO A O 1
ATOM 675 N N . TYR A 1 87 ? -5.998 8.857 11.148 1.00 87.62 87 TYR A N 1
ATOM 676 C CA . TYR A 1 87 ? -5.336 7.726 11.783 1.00 87.62 87 TYR A CA 1
ATOM 677 C C . TYR A 1 87 ? -5.939 7.531 13.169 1.00 87.62 87 TYR A C 1
ATOM 679 O O . TYR A 1 87 ? -6.117 8.492 13.920 1.00 87.62 87 TYR A O 1
ATOM 687 N N . TYR A 1 88 ? -6.248 6.288 13.493 1.00 91.75 88 TYR A N 1
ATOM 688 C CA . TYR A 1 88 ? -7.036 5.912 14.648 1.00 91.75 88 TYR A CA 1
ATOM 689 C C . TYR A 1 88 ? -6.328 4.823 15.432 1.00 91.75 88 TYR A C 1
ATOM 691 O O . TYR A 1 88 ? -5.723 3.928 14.846 1.00 91.75 88 TYR A O 1
ATOM 699 N N . THR A 1 89 ? -6.458 4.865 16.752 1.00 92.81 89 THR A N 1
ATOM 700 C CA . THR A 1 89 ? -5.960 3.807 17.625 1.00 92.81 89 THR A CA 1
ATOM 701 C C . THR A 1 89 ? -7.051 3.383 18.585 1.00 92.81 89 THR A C 1
ATOM 703 O O . THR A 1 89 ? -7.655 4.215 19.262 1.00 92.81 89 THR A O 1
ATOM 706 N N . LYS A 1 90 ? -7.268 2.076 18.680 1.00 93.31 90 LYS A N 1
ATOM 707 C CA . LYS A 1 90 ? -8.064 1.470 19.741 1.00 93.31 90 LYS A CA 1
ATOM 708 C C . LYS A 1 90 ? -7.116 0.890 20.778 1.00 93.31 90 LYS A C 1
ATOM 710 O O . LYS A 1 90 ? -6.264 0.053 20.466 1.00 93.31 90 LYS A O 1
ATOM 715 N N . LYS A 1 91 ? -7.231 1.379 22.013 1.00 90.31 91 LYS A N 1
ATOM 716 C CA . LYS A 1 91 ? -6.442 0.875 23.138 1.00 90.31 91 LYS A CA 1
ATOM 717 C C . LYS A 1 91 ? -7.038 -0.462 23.572 1.00 90.31 91 LYS A C 1
ATOM 719 O O . LYS A 1 91 ? -8.125 -0.499 24.135 1.00 90.31 91 LYS A O 1
ATOM 724 N N . THR A 1 92 ? -6.329 -1.542 23.284 1.00 84.69 92 THR A N 1
ATOM 725 C CA . THR A 1 92 ? -6.591 -2.876 23.838 1.00 84.69 92 THR A CA 1
ATOM 726 C C . THR A 1 92 ? -5.294 -3.385 24.482 1.00 84.69 92 THR A C 1
ATOM 728 O O . THR A 1 92 ? -4.316 -2.634 24.543 1.00 84.69 92 THR A O 1
ATOM 731 N N . SER A 1 93 ? -5.249 -4.640 24.942 1.00 84.00 93 SER A N 1
ATOM 732 C CA . SER A 1 93 ? -3.990 -5.277 25.366 1.00 84.00 93 SER A CA 1
ATOM 733 C C . SER A 1 93 ? -2.922 -5.253 24.262 1.00 84.00 93 SER A C 1
ATOM 735 O O . SER A 1 93 ? -1.733 -5.147 24.555 1.00 84.00 93 SER A O 1
ATOM 737 N N . LEU A 1 94 ? -3.347 -5.274 22.995 1.00 84.38 94 LEU A N 1
ATOM 738 C CA . LEU A 1 94 ? -2.512 -5.087 21.814 1.00 84.38 94 LEU A CA 1
ATOM 739 C C . LEU A 1 94 ? -3.069 -3.924 20.979 1.00 84.38 94 LEU A C 1
ATOM 741 O O . LEU A 1 94 ? -4.094 -4.083 20.315 1.00 84.38 94 LEU A O 1
ATOM 745 N N . PRO A 1 95 ? -2.438 -2.734 21.002 1.00 87.19 95 PRO A N 1
ATOM 746 C CA . PRO A 1 95 ? -2.957 -1.566 20.301 1.00 87.19 95 PRO A CA 1
ATOM 747 C C . PRO A 1 95 ? -3.228 -1.850 18.822 1.00 87.19 95 PRO A C 1
ATOM 749 O O . PRO A 1 95 ? -2.344 -2.314 18.095 1.00 87.19 95 PRO A O 1
ATOM 752 N N . VAL A 1 96 ? -4.447 -1.529 18.388 1.00 93.00 96 VAL A N 1
ATOM 753 C CA . VAL A 1 96 ? -4.873 -1.686 16.997 1.00 93.00 96 VAL A CA 1
ATOM 754 C C . VAL A 1 96 ? -4.912 -0.321 16.348 1.00 93.00 96 VAL A C 1
ATOM 756 O O . VAL A 1 96 ? -5.585 0.593 16.830 1.00 93.00 96 VAL A O 1
ATOM 759 N N . ASN A 1 97 ? -4.165 -0.188 15.258 1.00 93.88 97 ASN A N 1
ATOM 760 C CA . ASN A 1 97 ? -4.084 1.044 14.499 1.00 93.88 97 ASN A CA 1
ATOM 761 C C . ASN A 1 97 ? -4.849 0.903 13.190 1.00 93.88 97 ASN A C 1
ATOM 763 O O . ASN A 1 97 ? -4.651 -0.064 12.459 1.00 93.88 97 ASN A O 1
ATOM 767 N N . LEU A 1 98 ? -5.672 1.894 12.877 1.00 94.62 98 LEU A N 1
ATOM 768 C CA . LEU A 1 98 ? -6.412 1.980 11.628 1.00 94.62 98 LEU A CA 1
ATOM 769 C C . LEU A 1 98 ? -6.035 3.275 10.921 1.00 94.62 98 LEU A C 1
ATOM 771 O O . LEU A 1 98 ? -6.170 4.372 11.462 1.00 94.62 98 LEU A O 1
ATOM 775 N N . HIS A 1 99 ? -5.576 3.144 9.687 1.00 93.19 99 HIS A N 1
ATOM 776 C CA . HIS A 1 99 ? -5.262 4.248 8.809 1.00 93.19 99 HIS A CA 1
ATOM 777 C C . HIS A 1 99 ? -6.297 4.333 7.695 1.00 93.19 99 HIS A C 1
ATOM 779 O O . HIS A 1 99 ? -6.425 3.444 6.852 1.00 93.19 99 HIS A O 1
ATOM 785 N N . LEU A 1 100 ? -7.027 5.441 7.693 1.00 92.88 100 LEU A N 1
ATOM 786 C CA . LEU A 1 100 ? -8.023 5.726 6.685 1.00 92.88 100 LEU A CA 1
ATOM 787 C C . LEU A 1 100 ? -7.385 6.544 5.556 1.00 92.88 100 LEU A C 1
ATOM 789 O O . LEU A 1 100 ? -6.843 7.631 5.758 1.00 92.88 100 LEU A O 1
ATOM 793 N N . HIS A 1 101 ? -7.440 6.015 4.346 1.00 92.62 101 HIS A N 1
ATOM 794 C CA . HIS A 1 101 ? -7.039 6.681 3.119 1.00 92.62 101 HIS A CA 1
ATOM 795 C C . HIS A 1 101 ? -8.290 7.234 2.445 1.00 92.62 101 HIS A C 1
ATOM 797 O O . HIS A 1 101 ? -9.342 6.597 2.416 1.00 92.62 101 HIS A O 1
ATOM 803 N N . ARG A 1 102 ? -8.163 8.440 1.898 1.00 89.69 102 ARG A N 1
ATOM 804 C CA . ARG A 1 102 ? -9.239 9.145 1.182 1.00 89.69 102 ARG A CA 1
ATOM 805 C C . ARG A 1 102 ? -8.956 9.294 -0.311 1.00 89.69 102 ARG A C 1
ATOM 807 O O . ARG A 1 102 ? -9.780 9.823 -1.045 1.00 89.69 102 ARG A O 1
ATOM 814 N N . ASP A 1 103 ? -7.747 8.942 -0.732 1.00 89.88 103 ASP A N 1
ATOM 815 C CA . ASP A 1 103 ? -7.272 9.057 -2.099 1.00 89.88 103 ASP A CA 1
ATOM 816 C C . ASP A 1 103 ? -5.989 8.250 -2.321 1.00 89.88 103 ASP A C 1
ATOM 818 O O . ASP A 1 103 ? -5.223 7.977 -1.393 1.00 89.88 103 ASP A O 1
ATOM 822 N N . ILE A 1 104 ? -5.745 7.915 -3.588 1.00 91.25 104 ILE A N 1
ATOM 823 C CA . ILE A 1 104 ? -4.453 7.448 -4.083 1.00 91.25 104 ILE A CA 1
ATOM 824 C C . ILE A 1 104 ? -3.775 8.651 -4.758 1.00 91.25 104 ILE A C 1
ATOM 826 O O . ILE A 1 104 ? -4.264 9.116 -5.788 1.00 91.25 104 ILE A O 1
ATOM 830 N N . PRO A 1 105 ? -2.664 9.194 -4.214 1.00 87.75 105 PRO A N 1
ATOM 831 C CA . PRO A 1 105 ? -2.188 10.538 -4.566 1.00 87.75 105 PRO A CA 1
ATOM 832 C C . PRO A 1 105 ? -1.710 10.765 -6.002 1.00 87.75 105 PRO A C 1
ATOM 834 O O . PRO A 1 105 ? -1.286 11.875 -6.322 1.00 87.75 105 PRO A O 1
ATOM 837 N N . TYR A 1 106 ? -1.734 9.757 -6.865 1.00 89.81 106 TYR A N 1
ATOM 838 C CA . TYR A 1 106 ? -1.308 9.825 -8.265 1.00 89.81 106 TYR A CA 1
ATOM 839 C C . TYR A 1 106 ? -2.412 9.443 -9.262 1.00 89.81 106 TYR A C 1
ATOM 841 O O . TYR A 1 106 ? -2.188 9.569 -10.458 1.00 89.81 106 TYR A O 1
ATOM 849 N N . ALA A 1 107 ? -3.589 9.026 -8.789 1.00 91.19 107 ALA A N 1
ATOM 850 C CA . ALA A 1 107 ? -4.709 8.600 -9.628 1.00 91.19 107 ALA A CA 1
ATOM 851 C C . ALA A 1 107 ? -5.957 9.455 -9.357 1.00 91.19 107 ALA A C 1
ATOM 853 O O . ALA A 1 107 ? -6.080 10.059 -8.283 1.00 91.19 107 ALA A O 1
ATOM 854 N N . ALA A 1 108 ? -6.871 9.537 -10.327 1.00 89.81 108 ALA A N 1
ATOM 855 C CA . ALA A 1 108 ? -8.199 10.089 -10.079 1.00 89.81 108 ALA A CA 1
ATOM 856 C C . ALA A 1 108 ? -9.046 9.079 -9.286 1.00 89.81 108 ALA A C 1
ATOM 858 O O . ALA A 1 108 ? -8.800 7.878 -9.337 1.00 89.81 108 ALA A O 1
ATOM 859 N N . GLU A 1 109 ? -10.052 9.554 -8.542 1.00 90.31 109 GLU A N 1
ATOM 860 C CA . GLU A 1 109 ? -10.920 8.656 -7.764 1.00 90.31 109 GLU A CA 1
ATOM 861 C C . GLU A 1 109 ? -11.627 7.650 -8.694 1.00 90.31 109 GLU A C 1
ATOM 863 O O . GLU A 1 109 ? -11.549 6.449 -8.455 1.00 90.31 109 GLU A O 1
ATOM 868 N N . GLY A 1 110 ? -12.210 8.105 -9.808 1.00 88.56 110 GLY A N 1
ATOM 869 C CA . GLY A 1 110 ? -12.868 7.221 -10.782 1.00 88.56 110 GLY A CA 1
ATOM 870 C C . GLY A 1 110 ? -11.972 6.080 -11.278 1.00 88.56 110 GLY A C 1
ATOM 871 O O . GLY A 1 110 ? -12.394 4.928 -11.265 1.00 88.56 110 GLY A O 1
ATOM 872 N N . ASP A 1 111 ? -10.710 6.370 -11.603 1.00 89.25 111 ASP A N 1
ATOM 873 C CA . ASP A 1 111 ? -9.760 5.367 -12.110 1.00 89.25 111 ASP A CA 1
ATOM 874 C C . ASP A 1 111 ? -9.509 4.219 -11.125 1.00 89.25 111 ASP A C 1
ATOM 876 O O . ASP A 1 111 ? -9.194 3.104 -11.540 1.00 89.25 111 ASP A O 1
ATOM 880 N N . ILE A 1 112 ? -9.625 4.497 -9.824 1.00 92.75 112 ILE A N 1
ATOM 881 C CA . ILE A 1 112 ? -9.438 3.509 -8.761 1.00 92.75 112 ILE A CA 1
ATOM 882 C C . ILE A 1 112 ? -10.729 2.737 -8.492 1.00 92.75 112 ILE A C 1
ATOM 884 O O . ILE A 1 112 ? -10.685 1.530 -8.279 1.00 92.75 112 ILE A O 1
ATOM 888 N N . TRP A 1 113 ? -11.881 3.411 -8.498 1.00 93.06 113 TRP A N 1
ATOM 889 C CA . TRP A 1 113 ? -13.152 2.816 -8.072 1.00 93.06 113 TRP A CA 1
ATOM 890 C C . TRP A 1 113 ? -13.936 2.104 -9.189 1.00 93.06 113 TRP A C 1
ATOM 892 O O . TRP A 1 113 ? -14.863 1.362 -8.871 1.00 93.06 113 TRP A O 1
ATOM 902 N N . ASN A 1 114 ? -13.594 2.301 -10.468 1.00 88.00 114 ASN A N 1
ATOM 903 C CA . ASN A 1 114 ? -14.381 1.792 -11.603 1.00 88.00 114 ASN A CA 1
ATOM 904 C C . ASN A 1 114 ? -14.183 0.299 -11.922 1.00 88.00 114 ASN A C 1
ATOM 906 O O . ASN A 1 114 ? -14.980 -0.260 -12.668 1.00 88.00 114 ASN A O 1
ATOM 910 N N . ASN A 1 115 ? -13.150 -0.355 -11.388 1.00 84.44 115 ASN A N 1
ATOM 911 C CA . ASN A 1 115 ? -12.869 -1.761 -11.685 1.00 84.44 115 ASN A CA 1
ATOM 912 C C . ASN A 1 115 ? -12.251 -2.459 -10.473 1.00 84.44 115 ASN A C 1
ATOM 914 O O . ASN A 1 115 ? -11.079 -2.805 -10.495 1.00 84.44 115 ASN A O 1
ATOM 918 N N . LEU A 1 116 ? -13.003 -2.587 -9.382 1.00 90.62 116 LEU A N 1
ATOM 919 C CA . LEU A 1 116 ? -12.510 -3.227 -8.163 1.00 90.62 116 LEU A CA 1
ATOM 920 C C . LEU A 1 116 ? -12.735 -4.734 -8.201 1.00 90.62 116 LEU A C 1
ATOM 922 O O . LEU A 1 116 ? -13.797 -5.202 -8.609 1.00 90.62 116 LEU A O 1
ATOM 926 N N . GLN A 1 117 ? -11.767 -5.480 -7.677 1.00 93.06 117 GLN A N 1
ATOM 927 C CA . GLN A 1 117 ? -11.982 -6.874 -7.317 1.00 93.06 117 GLN A CA 1
ATOM 928 C C . GLN A 1 117 ? -12.599 -6.944 -5.921 1.00 93.06 117 GLN A C 1
ATOM 930 O O . GLN A 1 117 ? -12.382 -6.070 -5.078 1.00 93.06 117 GLN A O 1
ATOM 935 N N . SER A 1 118 ? -13.387 -7.985 -5.674 1.00 94.44 118 SER A N 1
ATOM 936 C CA . SER A 1 118 ? -13.946 -8.245 -4.352 1.00 94.44 118 SER A CA 1
ATOM 937 C C . SER A 1 118 ? -13.523 -9.604 -3.845 1.00 94.44 118 SER A C 1
ATOM 939 O O . SER A 1 118 ? -13.590 -10.579 -4.589 1.00 94.44 118 SER A O 1
ATOM 941 N N . ILE A 1 119 ? -13.207 -9.659 -2.562 1.00 93.75 119 ILE A N 1
ATOM 942 C CA . ILE A 1 119 ? -12.974 -10.896 -1.826 1.00 93.75 119 ILE A CA 1
ATOM 943 C C . ILE A 1 119 ? -14.029 -11.027 -0.731 1.00 93.75 119 ILE A C 1
ATOM 945 O O . ILE A 1 119 ? -14.687 -10.051 -0.349 1.00 93.75 119 ILE A O 1
ATOM 949 N N . ARG A 1 120 ? -14.208 -12.247 -0.231 1.00 91.19 120 ARG A N 1
ATOM 950 C CA . ARG A 1 120 ? -14.973 -12.491 0.989 1.00 91.19 120 ARG A CA 1
ATOM 951 C C . ARG A 1 120 ? -13.995 -12.760 2.114 1.00 91.19 120 ARG A C 1
ATOM 953 O O . ARG A 1 120 ? -13.211 -13.695 2.024 1.00 91.19 120 ARG A O 1
ATOM 960 N N . ILE A 1 121 ? -14.069 -11.936 3.147 1.00 88.69 121 ILE A N 1
ATOM 961 C CA . ILE A 1 121 ? -13.425 -12.208 4.426 1.00 88.69 121 ILE A CA 1
ATOM 962 C C . ILE A 1 121 ? -14.559 -12.581 5.371 1.00 88.69 121 ILE A C 1
ATOM 964 O O . ILE A 1 121 ? -15.461 -11.770 5.617 1.00 88.69 121 ILE A O 1
ATOM 968 N N . ASN A 1 122 ? -14.562 -13.836 5.817 1.00 83.19 122 ASN A N 1
ATOM 969 C CA . ASN A 1 122 ? -15.713 -14.463 6.462 1.00 83.19 122 ASN A CA 1
ATOM 970 C C . ASN A 1 122 ? -16.994 -14.252 5.626 1.00 83.19 122 ASN A C 1
ATOM 972 O O . ASN A 1 122 ? -17.021 -14.561 4.433 1.00 83.19 122 ASN A O 1
ATOM 976 N N . ASN A 1 123 ? -18.050 -13.693 6.221 1.00 84.06 123 ASN A N 1
ATOM 977 C CA . ASN A 1 123 ? -19.346 -13.499 5.560 1.00 84.06 123 ASN A CA 1
ATOM 978 C C . ASN A 1 123 ? -19.518 -12.118 4.914 1.00 84.06 123 ASN A C 1
ATOM 980 O O . ASN A 1 123 ? -20.611 -11.791 4.447 1.00 84.06 123 ASN A O 1
ATOM 984 N N . THR A 1 124 ? -18.461 -11.307 4.850 1.00 87.44 124 THR A N 1
ATOM 985 C CA . THR A 1 124 ? -18.565 -9.929 4.369 1.00 87.44 124 THR A CA 1
ATOM 986 C C . THR A 1 124 ? -17.774 -9.735 3.085 1.00 87.44 124 THR A C 1
ATOM 988 O O . THR A 1 124 ? -16.598 -10.087 2.973 1.00 87.44 124 THR A O 1
ATOM 991 N N . LYS A 1 125 ? -18.433 -9.134 2.093 1.00 91.81 125 LYS A N 1
ATOM 992 C CA . LYS A 1 125 ? -17.806 -8.733 0.835 1.00 91.81 125 LYS A CA 1
ATOM 993 C C . LYS A 1 125 ? -17.019 -7.441 1.049 1.00 91.81 125 LYS A C 1
ATOM 995 O O . LYS A 1 125 ? -17.597 -6.420 1.414 1.00 91.81 125 LYS A O 1
ATOM 1000 N N . VAL A 1 126 ? -15.725 -7.475 0.757 1.00 94.44 126 VAL A N 1
ATOM 1001 C CA . VAL A 1 126 ? -14.839 -6.302 0.766 1.00 94.44 126 VAL A CA 1
ATOM 1002 C C . VAL A 1 126 ? -14.147 -6.162 -0.583 1.00 94.44 126 VAL A C 1
ATOM 1004 O O . VAL A 1 126 ? -14.082 -7.120 -1.355 1.00 94.44 126 VAL A O 1
ATOM 1007 N N . TYR A 1 127 ? -13.651 -4.967 -0.888 1.00 96.88 127 TYR A N 1
ATOM 1008 C CA . TYR A 1 127 ? -12.943 -4.705 -2.135 1.00 96.88 127 TYR A CA 1
ATOM 1009 C C . TYR A 1 127 ? -11.431 -4.718 -1.926 1.00 96.88 127 TYR A C 1
ATOM 1011 O O . TYR A 1 127 ? -10.930 -4.383 -0.853 1.00 96.88 127 TYR A O 1
ATOM 1019 N N . ILE A 1 128 ? -10.703 -5.063 -2.978 1.00 96.69 128 ILE A N 1
ATOM 1020 C CA . ILE A 1 128 ? -9.253 -4.917 -3.092 1.00 96.69 128 ILE A CA 1
ATOM 1021 C C . ILE A 1 128 ? -8.933 -4.237 -4.423 1.00 96.69 128 ILE A C 1
ATOM 1023 O O . ILE A 1 128 ? -9.756 -4.199 -5.343 1.00 96.69 128 ILE A O 1
ATOM 1027 N N . LEU A 1 129 ? -7.731 -3.672 -4.521 1.00 96.88 129 LEU A N 1
ATOM 1028 C CA . LEU A 1 129 ? -7.222 -3.206 -5.807 1.00 96.88 129 LEU A CA 1
ATOM 1029 C C . LEU A 1 129 ? -6.938 -4.421 -6.706 1.00 96.88 129 LEU A C 1
ATOM 1031 O O . LEU A 1 129 ? -6.334 -5.375 -6.210 1.00 96.88 129 LEU A O 1
ATOM 1035 N N . PRO A 1 130 ? -7.306 -4.386 -7.999 1.00 95.69 130 PRO A N 1
ATOM 1036 C CA . PRO A 1 130 ? -6.868 -5.407 -8.944 1.00 95.69 130 PRO A CA 1
ATOM 1037 C C . PRO A 1 130 ? -5.340 -5.443 -9.070 1.00 95.69 130 PRO A C 1
ATOM 1039 O O . PRO A 1 130 ? -4.665 -4.496 -8.643 1.00 95.69 130 PRO A O 1
ATOM 1042 N N . PRO A 1 131 ? -4.774 -6.504 -9.670 1.00 96.38 131 PRO A N 1
ATOM 1043 C CA . PRO A 1 131 ? -3.335 -6.743 -9.664 1.00 96.38 131 PRO A CA 1
ATOM 1044 C C . PRO A 1 131 ? -2.509 -5.561 -10.181 1.00 96.38 131 PRO A C 1
ATOM 1046 O O . PRO A 1 131 ? -1.535 -5.174 -9.531 1.00 96.38 131 PRO A O 1
ATOM 1049 N N . GLU A 1 132 ? -2.906 -4.917 -11.286 1.00 96.94 132 GLU A N 1
ATOM 1050 C CA . GLU A 1 132 ? -2.130 -3.804 -11.848 1.00 96.94 132 GLU A CA 1
ATOM 1051 C C . GLU A 1 132 ? -2.154 -2.562 -10.947 1.00 96.94 132 GLU A C 1
ATOM 1053 O O . GLU A 1 132 ? -1.115 -1.947 -10.689 1.00 96.94 132 GLU A O 1
ATOM 1058 N N . GLU A 1 133 ? -3.328 -2.180 -10.440 1.00 96.50 133 GLU A N 1
ATOM 1059 C CA . GLU A 1 133 ? -3.474 -1.042 -9.533 1.00 96.50 133 GLU A CA 1
ATOM 1060 C C . GLU A 1 133 ? -2.794 -1.306 -8.188 1.00 96.50 133 GLU A C 1
ATOM 1062 O O . GLU A 1 133 ? -2.159 -0.399 -7.641 1.00 96.50 133 GLU A O 1
ATOM 1067 N N . ASN A 1 134 ? -2.885 -2.536 -7.675 1.00 97.31 134 ASN A N 1
ATOM 1068 C CA . ASN A 1 134 ? -2.231 -2.950 -6.441 1.00 97.31 134 ASN A CA 1
ATOM 1069 C C . ASN A 1 134 ? -0.706 -2.881 -6.586 1.00 97.31 134 ASN A C 1
ATOM 1071 O O . ASN A 1 134 ? -0.044 -2.271 -5.747 1.00 97.31 134 ASN A O 1
ATOM 1075 N N . LEU A 1 135 ? -0.141 -3.403 -7.682 1.00 98.06 135 LEU A N 1
ATOM 1076 C CA . LEU A 1 135 ? 1.295 -3.307 -7.967 1.00 98.06 135 LEU A CA 1
ATOM 1077 C C . LEU A 1 135 ? 1.759 -1.850 -8.031 1.00 98.06 135 LEU A C 1
ATOM 1079 O O . LEU A 1 135 ? 2.726 -1.485 -7.361 1.00 98.06 135 LEU A O 1
ATOM 1083 N N . LEU A 1 136 ? 1.051 -0.986 -8.763 1.00 97.44 136 LEU A N 1
ATOM 1084 C CA . LEU A 1 136 ? 1.396 0.438 -8.850 1.00 97.44 136 LEU A CA 1
ATOM 1085 C C . LEU A 1 136 ? 1.279 1.149 -7.494 1.00 97.44 136 LEU A C 1
ATOM 1087 O O . LEU A 1 136 ? 2.109 2.004 -7.167 1.00 97.44 136 LEU A O 1
ATOM 1091 N N . TYR A 1 137 ? 0.295 0.771 -6.677 1.00 96.88 137 TYR A N 1
ATOM 1092 C CA . TYR A 1 137 ? 0.122 1.296 -5.325 1.00 96.88 137 TYR A CA 1
ATOM 1093 C C . TYR A 1 137 ? 1.239 0.867 -4.379 1.00 96.88 137 TYR A C 1
ATOM 1095 O O . TYR A 1 137 ? 1.799 1.705 -3.662 1.00 96.88 137 TYR A O 1
ATOM 1103 N N . LEU A 1 138 ? 1.631 -0.404 -4.418 1.00 96.81 138 LEU A N 1
ATOM 1104 C CA . LEU A 1 138 ? 2.757 -0.919 -3.650 1.00 96.81 138 LEU A CA 1
ATOM 1105 C C . LEU A 1 138 ? 4.084 -0.300 -4.116 1.00 96.81 138 LEU A C 1
ATOM 1107 O O . LEU A 1 138 ? 4.879 0.106 -3.269 1.00 96.81 138 LEU A O 1
ATOM 1111 N N . ILE A 1 139 ? 4.292 -0.110 -5.424 1.00 96.12 139 ILE A N 1
ATOM 1112 C CA . ILE A 1 139 ? 5.459 0.595 -5.988 1.00 96.12 139 ILE A CA 1
ATOM 1113 C C . ILE A 1 139 ? 5.513 2.041 -5.485 1.00 96.12 139 ILE A C 1
ATOM 1115 O O . ILE A 1 139 ? 6.557 2.502 -5.021 1.00 96.12 139 ILE A O 1
ATOM 1119 N N . TYR A 1 140 ? 4.396 2.772 -5.514 1.00 94.81 140 TYR A N 1
ATOM 1120 C CA . TYR A 1 140 ? 4.333 4.125 -4.957 1.00 94.81 140 TYR A CA 1
ATOM 1121 C C . TYR A 1 140 ? 4.620 4.139 -3.447 1.00 94.81 140 TYR A C 1
ATOM 1123 O O . TYR A 1 140 ? 5.347 5.005 -2.942 1.00 94.81 140 TYR A O 1
ATOM 1131 N N . HIS A 1 141 ? 4.063 3.185 -2.700 1.00 92.44 141 HIS A N 1
ATOM 1132 C CA . HIS A 1 141 ? 4.301 3.059 -1.266 1.00 92.44 141 HIS A CA 1
ATOM 1133 C C . HIS A 1 141 ? 5.787 2.822 -0.958 1.00 92.44 141 HIS A C 1
ATOM 1135 O O . HIS A 1 141 ? 6.377 3.537 -0.147 1.00 92.44 141 HIS A O 1
ATOM 1141 N N . LEU A 1 142 ? 6.387 1.859 -1.651 1.00 91.44 142 LEU A N 1
ATOM 1142 C CA . LEU A 1 142 ? 7.782 1.455 -1.541 1.00 91.44 142 LEU A CA 1
ATOM 1143 C C . LEU A 1 142 ? 8.730 2.600 -1.929 1.00 91.44 142 LEU A C 1
ATOM 1145 O O . LEU A 1 142 ? 9.510 3.083 -1.110 1.00 91.44 142 LEU A O 1
ATOM 1149 N N . ALA A 1 143 ? 8.651 3.049 -3.180 1.00 89.50 143 ALA A N 1
ATOM 1150 C CA . ALA A 1 143 ? 9.667 3.895 -3.793 1.00 89.50 143 ALA A CA 1
ATOM 1151 C C . ALA A 1 143 ? 9.495 5.383 -3.475 1.00 89.50 143 ALA A C 1
ATOM 1153 O O . ALA A 1 143 ? 10.478 6.118 -3.443 1.00 89.50 143 ALA A O 1
ATOM 1154 N N . ILE A 1 144 ? 8.261 5.849 -3.252 1.00 88.00 144 ILE A N 1
ATOM 1155 C CA . ILE A 1 144 ? 7.955 7.283 -3.141 1.00 88.00 144 ILE A CA 1
ATOM 1156 C C . ILE A 1 144 ? 7.534 7.673 -1.724 1.00 88.00 144 ILE A C 1
ATOM 1158 O O . ILE A 1 144 ? 7.877 8.759 -1.253 1.00 88.00 144 ILE A O 1
ATOM 1162 N N . SER A 1 145 ? 6.785 6.827 -1.010 1.00 82.44 145 SER A N 1
ATOM 1163 C CA . SER A 1 145 ? 6.133 7.278 0.225 1.00 82.44 145 SER A 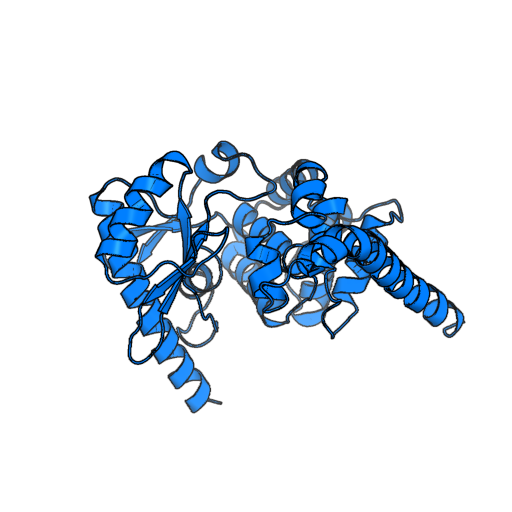CA 1
ATOM 1164 C C . SER A 1 145 ? 7.069 7.468 1.414 1.00 82.44 145 SER A C 1
ATOM 1166 O O . SER A 1 145 ? 6.830 8.399 2.194 1.00 82.44 145 SER A O 1
ATOM 1168 N N . HIS A 1 146 ? 8.115 6.643 1.536 1.00 73.81 146 HIS A N 1
ATOM 1169 C CA . HIS A 1 146 ? 8.965 6.583 2.736 1.00 73.81 146 HIS A CA 1
ATOM 1170 C C . HIS A 1 146 ? 10.430 6.962 2.509 1.00 73.81 146 HIS A C 1
ATOM 1172 O O . HIS A 1 146 ? 11.114 7.304 3.470 1.00 73.81 146 HIS A O 1
ATOM 1178 N N . GLY A 1 147 ? 10.913 6.966 1.261 1.00 69.44 147 GLY A N 1
ATOM 1179 C CA . GLY A 1 147 ? 12.317 7.280 0.959 1.00 69.44 147 GLY A CA 1
ATOM 1180 C C . GLY A 1 147 ? 13.318 6.238 1.473 1.00 69.44 147 GLY A C 1
ATOM 1181 O O . GLY A 1 147 ? 14.503 6.541 1.616 1.00 69.44 147 GLY A O 1
ATOM 1182 N N . CYS A 1 148 ? 12.836 5.035 1.784 1.00 75.62 148 CYS A N 1
ATOM 1183 C CA . CYS A 1 148 ? 13.634 3.864 2.106 1.00 75.62 148 CYS A CA 1
ATOM 1184 C C . CYS A 1 148 ? 12.950 2.621 1.552 1.00 75.62 148 CYS A C 1
ATOM 1186 O O . CYS A 1 148 ? 11.720 2.543 1.530 1.00 75.62 148 CYS A O 1
ATOM 1188 N N . ILE A 1 149 ? 13.756 1.660 1.122 1.00 83.94 149 ILE A N 1
ATOM 1189 C CA . ILE A 1 149 ? 13.274 0.389 0.609 1.00 83.94 149 ILE A CA 1
ATOM 1190 C C . ILE A 1 149 ? 13.439 -0.642 1.718 1.00 83.94 149 ILE A C 1
ATOM 1192 O O . ILE A 1 149 ? 14.511 -0.775 2.299 1.00 83.94 149 ILE A O 1
ATOM 1196 N N . LYS A 1 150 ? 12.357 -1.347 2.047 1.00 88.12 150 LYS A N 1
ATOM 1197 C CA . LYS A 1 150 ? 12.394 -2.475 2.979 1.00 88.12 150 LYS A CA 1
ATOM 1198 C C . LYS A 1 150 ? 12.173 -3.744 2.185 1.00 88.12 150 LYS A C 1
ATOM 1200 O O . LYS A 1 150 ? 11.221 -3.802 1.410 1.00 88.12 150 LYS A O 1
ATOM 1205 N N . GLU A 1 151 ? 12.982 -4.762 2.441 1.00 90.94 151 GLU A N 1
ATOM 1206 C CA . GLU A 1 151 ? 12.883 -6.055 1.761 1.00 90.94 151 GLU A CA 1
ATOM 1207 C C . GLU A 1 151 ? 11.462 -6.628 1.813 1.00 90.94 151 GLU A C 1
ATOM 1209 O O . GLU A 1 151 ? 10.935 -7.045 0.788 1.00 90.94 151 GLU A O 1
ATOM 1214 N N . LYS A 1 152 ? 10.774 -6.522 2.961 1.00 91.38 152 LYS A N 1
ATOM 1215 C CA . LYS A 1 152 ? 9.382 -6.986 3.095 1.00 91.38 152 LYS A CA 1
ATOM 1216 C C . LYS A 1 152 ? 8.420 -6.384 2.063 1.00 91.38 152 LYS A C 1
ATOM 1218 O O . LYS A 1 152 ? 7.499 -7.058 1.637 1.00 91.38 152 LYS A O 1
ATOM 1223 N N . TRP A 1 153 ? 8.627 -5.129 1.666 1.00 94.44 153 TRP A N 1
ATOM 1224 C CA . TRP A 1 153 ? 7.785 -4.460 0.673 1.00 94.44 153 TRP A CA 1
ATOM 1225 C C . TRP A 1 153 ? 8.170 -4.845 -0.759 1.00 94.44 153 TRP A C 1
ATOM 1227 O O . TRP A 1 153 ? 7.326 -4.800 -1.641 1.00 94.44 153 TRP A O 1
ATOM 1237 N N . ILE A 1 154 ? 9.425 -5.233 -1.000 1.00 95.62 154 ILE A N 1
ATOM 1238 C CA . ILE A 1 154 ? 9.834 -5.835 -2.275 1.00 95.62 154 ILE A CA 1
ATOM 1239 C C . ILE A 1 154 ? 9.235 -7.244 -2.382 1.00 95.62 154 ILE A C 1
ATOM 1241 O O . ILE A 1 154 ? 8.690 -7.601 -3.421 1.00 95.62 154 ILE A O 1
ATOM 1245 N N . LYS A 1 155 ? 9.268 -8.016 -1.286 1.00 96.81 155 LYS A N 1
ATOM 1246 C CA . LYS A 1 155 ? 8.640 -9.338 -1.197 1.00 96.81 155 LYS A CA 1
ATOM 1247 C C . LYS A 1 155 ? 7.132 -9.269 -1.452 1.00 96.81 155 LYS A C 1
ATOM 1249 O O . LYS A 1 155 ? 6.607 -10.146 -2.123 1.00 96.81 155 LYS A O 1
ATOM 1254 N N . ASP A 1 156 ? 6.453 -8.221 -0.979 1.00 97.50 156 ASP A N 1
ATOM 1255 C CA . ASP A 1 156 ? 5.037 -7.980 -1.302 1.00 97.50 156 ASP A CA 1
ATOM 1256 C C . ASP A 1 156 ? 4.802 -7.922 -2.820 1.00 97.50 156 ASP A C 1
ATOM 1258 O O . ASP A 1 156 ? 3.875 -8.551 -3.321 1.00 97.50 156 ASP A O 1
ATOM 1262 N N . ILE A 1 157 ? 5.662 -7.209 -3.561 1.00 98.25 157 ILE A N 1
ATOM 1263 C CA . ILE A 1 157 ? 5.580 -7.129 -5.028 1.00 98.25 157 ILE A CA 1
ATOM 1264 C C . ILE A 1 157 ? 5.813 -8.503 -5.663 1.00 98.25 157 ILE A C 1
ATOM 1266 O O . ILE A 1 157 ? 5.039 -8.897 -6.529 1.00 98.25 157 ILE A O 1
ATOM 1270 N N . ASP A 1 158 ? 6.840 -9.239 -5.226 1.00 98.44 158 ASP A N 1
ATOM 1271 C CA . ASP A 1 158 ? 7.116 -10.591 -5.731 1.00 98.44 158 ASP A CA 1
ATOM 1272 C C . ASP A 1 158 ? 5.916 -11.532 -5.541 1.00 98.44 158 ASP A C 1
ATOM 1274 O O . ASP A 1 158 ? 5.491 -12.190 -6.492 1.00 98.44 158 ASP A O 1
ATOM 1278 N N . ARG A 1 159 ? 5.316 -11.537 -4.343 1.00 98.19 159 ARG A N 1
ATOM 1279 C CA . ARG A 1 159 ? 4.136 -12.358 -4.037 1.00 98.19 159 ARG A CA 1
ATOM 1280 C C . ARG A 1 159 ? 2.944 -12.007 -4.920 1.00 98.19 159 ARG A C 1
ATOM 1282 O O . ARG A 1 159 ? 2.302 -12.917 -5.430 1.00 98.19 159 ARG A O 1
ATOM 1289 N N . VAL A 1 160 ? 2.676 -10.719 -5.145 1.00 98.38 160 VAL A N 1
ATOM 1290 C CA . VAL A 1 160 ? 1.590 -10.290 -6.042 1.00 98.38 160 VAL A CA 1
ATOM 1291 C C . VAL A 1 160 ? 1.852 -10.737 -7.480 1.00 98.38 160 VAL A C 1
ATOM 1293 O O . VAL A 1 160 ? 0.948 -11.280 -8.105 1.00 98.38 160 VAL A O 1
ATOM 1296 N N . VAL A 1 161 ? 3.075 -10.562 -7.995 1.00 98.56 161 VAL A N 1
ATOM 1297 C CA . VAL A 1 161 ? 3.407 -10.972 -9.370 1.00 98.56 161 VAL A CA 1
ATOM 1298 C C . VAL A 1 161 ? 3.243 -12.477 -9.564 1.00 98.56 161 VAL A C 1
ATOM 1300 O O . VAL A 1 161 ? 2.681 -12.891 -10.568 1.00 98.56 161 VAL A O 1
ATOM 1303 N N . ARG A 1 162 ? 3.702 -13.294 -8.612 1.00 98.19 162 ARG A N 1
ATOM 1304 C CA . ARG A 1 162 ? 3.591 -14.759 -8.705 1.00 98.19 162 ARG A CA 1
ATOM 1305 C C . ARG A 1 162 ? 2.156 -15.246 -8.547 1.00 98.19 162 ARG A C 1
ATOM 1307 O O . ARG A 1 162 ? 1.739 -16.140 -9.270 1.00 98.19 162 ARG A O 1
ATOM 1314 N N . HIS A 1 163 ? 1.404 -14.664 -7.614 1.00 97.75 163 HIS A N 1
ATOM 1315 C CA . HIS A 1 163 ? 0.017 -15.057 -7.381 1.00 97.75 163 HIS A CA 1
ATOM 1316 C C . HIS A 1 163 ? -0.864 -14.772 -8.605 1.00 97.75 163 HIS A C 1
ATOM 1318 O O . HIS A 1 163 ? -1.644 -15.625 -9.006 1.00 97.75 163 HIS A O 1
ATOM 1324 N N . TYR A 1 164 ? -0.687 -13.605 -9.233 1.00 97.56 164 TYR A N 1
ATOM 1325 C CA . TYR A 1 164 ? -1.480 -13.167 -10.385 1.00 97.56 164 TYR A CA 1
ATOM 1326 C C . TYR A 1 164 ? -0.735 -13.314 -11.723 1.00 97.56 164 TYR A C 1
ATOM 1328 O O . TYR A 1 164 ? -1.043 -12.604 -12.676 1.00 97.56 164 TYR A O 1
ATOM 1336 N N . GLU A 1 165 ? 0.249 -14.213 -11.827 1.00 96.00 165 GLU A N 1
ATOM 1337 C CA . GLU A 1 165 ? 1.165 -14.293 -12.982 1.00 96.00 165 GLU A CA 1
ATOM 1338 C C . GLU A 1 165 ? 0.432 -14.364 -14.331 1.00 96.00 165 GLU A C 1
ATOM 1340 O O . GLU A 1 165 ? 0.825 -13.708 -15.295 1.00 96.00 165 GLU A O 1
ATOM 1345 N N . LYS A 1 166 ? -0.664 -15.129 -14.381 1.00 96.56 166 LYS A N 1
ATOM 1346 C CA . LYS A 1 166 ? -1.488 -15.325 -15.584 1.00 96.56 166 LYS A CA 1
ATOM 1347 C C . LYS A 1 166 ? -2.559 -14.250 -15.788 1.00 96.56 166 LYS A C 1
ATOM 1349 O O . LYS A 1 166 ? -3.153 -14.194 -16.859 1.00 96.56 166 LYS A O 1
ATOM 1354 N N . GLU A 1 167 ? -2.833 -13.445 -14.767 1.00 96.88 167 GLU A N 1
ATOM 1355 C CA . GLU A 1 167 ? -3.915 -12.454 -14.754 1.00 96.88 167 GLU A CA 1
ATOM 1356 C C . GLU A 1 167 ? -3.415 -11.029 -14.994 1.00 96.88 167 GLU A C 1
ATOM 1358 O O . GLU A 1 167 ? -4.191 -10.182 -15.430 1.00 96.88 167 GLU A O 1
ATOM 1363 N N . ILE A 1 168 ? -2.135 -10.754 -14.720 1.00 97.94 168 ILE A N 1
ATOM 1364 C CA . ILE A 1 168 ? -1.566 -9.415 -14.879 1.00 97.94 168 ILE A CA 1
ATOM 1365 C C . ILE A 1 168 ? -1.517 -9.032 -16.359 1.00 97.94 168 ILE A C 1
ATOM 1367 O O . ILE A 1 168 ? -0.741 -9.582 -17.146 1.00 97.94 168 ILE A O 1
ATOM 1371 N N . ASP A 1 169 ? -2.262 -7.988 -16.710 1.00 97.88 169 ASP A N 1
ATOM 1372 C CA . ASP A 1 169 ? -2.098 -7.295 -17.981 1.00 97.88 169 ASP A CA 1
ATOM 1373 C C . ASP A 1 169 ? -0.926 -6.310 -17.874 1.00 97.88 169 ASP A C 1
ATOM 1375 O O . ASP A 1 169 ? -1.033 -5.161 -17.425 1.00 97.88 169 ASP A O 1
ATOM 1379 N N . TRP A 1 170 ? 0.239 -6.782 -18.310 1.00 98.25 170 TRP A N 1
ATOM 1380 C CA . TRP A 1 170 ? 1.470 -6.005 -18.294 1.00 98.25 170 TRP A CA 1
ATOM 1381 C C . TRP A 1 170 ? 1.410 -4.744 -19.162 1.00 98.25 170 TRP A C 1
ATOM 1383 O O . TRP A 1 170 ? 1.998 -3.729 -18.783 1.00 98.25 170 TRP A O 1
ATOM 1393 N N . LEU A 1 171 ? 0.687 -4.766 -20.287 1.00 97.94 171 LEU A N 1
ATOM 1394 C CA . LEU A 1 171 ? 0.538 -3.598 -21.158 1.00 97.94 171 LEU A CA 1
ATOM 1395 C C . LEU A 1 171 ? -0.319 -2.527 -20.475 1.00 97.94 171 LEU A C 1
ATOM 1397 O O . LEU A 1 171 ? 0.034 -1.343 -20.465 1.00 97.94 171 LEU A O 1
ATOM 1401 N N . LYS A 1 172 ? -1.423 -2.936 -19.844 1.00 96.81 172 LYS A N 1
ATOM 1402 C CA . LYS A 1 172 ? -2.247 -2.056 -19.007 1.00 96.81 172 LYS A CA 1
ATOM 1403 C C . LYS A 1 172 ? -1.423 -1.462 -17.865 1.00 96.81 172 LYS A C 1
ATOM 1405 O O . LYS A 1 172 ? -1.495 -0.249 -17.640 1.00 96.81 172 LYS A O 1
ATOM 1410 N N . LEU A 1 173 ? -0.612 -2.270 -17.176 1.00 97.81 173 LEU A N 1
ATOM 1411 C CA . LEU A 1 173 ? 0.248 -1.806 -16.086 1.00 97.81 173 LEU A CA 1
ATOM 1412 C C . LEU A 1 173 ? 1.243 -0.744 -16.561 1.00 97.81 173 LEU A C 1
ATOM 1414 O O . LEU A 1 173 ? 1.330 0.319 -15.939 1.00 97.81 173 LEU A O 1
ATOM 1418 N N . THR A 1 174 ? 1.982 -0.981 -17.651 1.00 98.19 174 THR A N 1
ATOM 1419 C CA . THR A 1 174 ? 2.985 -0.010 -18.115 1.00 98.19 174 THR A CA 1
ATOM 1420 C C . THR A 1 174 ? 2.350 1.268 -18.656 1.00 98.19 174 THR A C 1
ATOM 1422 O O . THR A 1 174 ? 2.859 2.361 -18.385 1.00 98.19 174 THR A O 1
ATOM 1425 N N . ASN A 1 175 ? 1.200 1.176 -19.329 1.00 97.12 175 ASN A N 1
ATOM 1426 C CA . ASN A 1 175 ? 0.435 2.345 -19.763 1.00 97.12 175 ASN A CA 1
ATOM 1427 C C . ASN A 1 175 ? -0.039 3.185 -18.570 1.00 97.12 175 ASN A C 1
ATOM 1429 O O . ASN A 1 175 ? 0.180 4.399 -18.542 1.00 97.12 175 ASN A O 1
ATOM 1433 N N . LYS A 1 176 ? -0.593 2.552 -17.529 1.00 96.25 176 LYS A N 1
ATOM 1434 C CA . LYS A 1 176 ? -0.965 3.252 -16.289 1.00 96.25 176 LYS A CA 1
ATOM 1435 C C . LYS A 1 176 ? 0.249 3.839 -15.577 1.00 96.25 176 LYS A C 1
ATOM 1437 O O . LYS A 1 176 ? 0.187 4.972 -15.108 1.00 96.25 176 LYS A O 1
ATOM 1442 N N . ALA A 1 177 ? 1.380 3.134 -15.550 1.00 96.88 177 ALA A N 1
ATOM 1443 C CA . ALA A 1 177 ? 2.618 3.662 -14.985 1.00 96.88 177 ALA A CA 1
ATOM 1444 C C . ALA A 1 177 ? 3.075 4.945 -15.701 1.00 96.88 177 ALA A C 1
ATOM 1446 O O . ALA A 1 177 ? 3.525 5.878 -15.036 1.00 96.88 177 ALA A O 1
ATOM 1447 N N . LYS A 1 178 ? 2.937 5.017 -17.033 1.00 95.56 178 LYS A N 1
ATOM 1448 C CA . LYS A 1 178 ? 3.235 6.221 -17.828 1.00 95.56 178 LYS A CA 1
ATOM 1449 C C . LYS A 1 178 ? 2.282 7.366 -17.477 1.00 95.56 178 LYS A C 1
ATOM 1451 O O . LYS A 1 178 ? 2.754 8.449 -17.133 1.00 95.56 178 LYS A O 1
ATOM 1456 N N . VAL A 1 179 ? 0.970 7.112 -17.477 1.00 94.69 179 VAL A N 1
ATOM 1457 C CA . VAL A 1 179 ? -0.064 8.112 -17.140 1.00 94.69 179 VAL A CA 1
ATOM 1458 C C . VAL A 1 179 ? 0.120 8.658 -15.720 1.00 94.69 179 VAL A C 1
ATOM 1460 O O . VAL A 1 179 ? 0.073 9.866 -15.504 1.00 94.69 179 VAL A O 1
ATOM 1463 N N . TYR A 1 180 ? 0.405 7.789 -14.750 1.00 94.38 180 TYR A N 1
ATOM 1464 C CA . TYR A 1 180 ? 0.584 8.171 -13.348 1.00 94.38 180 TYR A CA 1
ATOM 1465 C C . TYR A 1 180 ? 1.993 8.675 -13.009 1.00 94.38 180 TYR A C 1
ATOM 1467 O O . TYR A 1 180 ? 2.270 8.966 -11.849 1.00 94.38 180 TYR A O 1
ATOM 1475 N N . GLY A 1 181 ? 2.917 8.757 -13.971 1.00 93.75 181 GLY A N 1
ATOM 1476 C CA . GLY A 1 181 ? 4.297 9.180 -13.706 1.00 93.75 181 GLY A CA 1
ATOM 1477 C C . GLY A 1 181 ? 5.094 8.214 -12.813 1.00 93.75 181 GLY A C 1
ATOM 1478 O O . GLY A 1 181 ? 6.064 8.615 -12.170 1.00 93.75 181 GLY A O 1
ATOM 1479 N N . LEU A 1 182 ? 4.704 6.938 -12.774 1.00 95.69 182 LEU A N 1
ATOM 1480 C CA . LEU A 1 182 ? 5.320 5.864 -11.988 1.00 95.69 182 LEU A CA 1
ATOM 1481 C C . LEU A 1 182 ? 6.294 4.989 -12.792 1.00 95.69 182 LEU A C 1
ATOM 1483 O O . LEU A 1 182 ? 6.816 4.016 -12.252 1.00 95.69 182 LEU A O 1
ATOM 1487 N N . THR A 1 183 ? 6.609 5.337 -14.042 1.00 96.25 183 THR A N 1
ATOM 1488 C CA . THR A 1 183 ? 7.530 4.578 -14.909 1.00 96.25 183 THR A CA 1
ATOM 1489 C C . THR A 1 183 ? 8.896 4.309 -14.260 1.00 96.25 183 THR A C 1
ATOM 1491 O O . THR A 1 183 ? 9.312 3.161 -14.141 1.00 96.25 183 THR A O 1
ATOM 1494 N N . ILE A 1 184 ? 9.576 5.355 -13.769 1.00 95.19 184 ILE A N 1
ATOM 1495 C CA . ILE A 1 184 ? 10.910 5.238 -13.148 1.00 95.19 184 ILE A CA 1
ATOM 1496 C C . ILE A 1 184 ? 10.866 4.412 -11.843 1.00 95.19 184 ILE A C 1
ATOM 1498 O O . ILE A 1 184 ? 11.679 3.497 -11.710 1.00 95.19 184 ILE A O 1
ATOM 1502 N N . PRO A 1 185 ? 9.951 4.681 -10.885 1.00 94.75 185 PRO A N 1
ATOM 1503 C CA . PRO A 1 185 ? 9.784 3.836 -9.704 1.00 94.75 185 PRO A CA 1
ATOM 1504 C C . PRO A 1 185 ? 9.511 2.371 -10.035 1.00 94.75 185 PRO A C 1
ATOM 1506 O O . PRO A 1 185 ? 10.092 1.493 -9.402 1.00 94.75 185 PRO A O 1
ATOM 1509 N N . SER A 1 186 ? 8.669 2.108 -11.037 1.00 97.31 186 SER A N 1
ATOM 1510 C CA . SER A 1 186 ? 8.321 0.744 -11.450 1.00 97.31 186 SER A CA 1
ATOM 1511 C C . SER A 1 186 ? 9.535 0.016 -12.021 1.00 97.31 186 SER A C 1
ATOM 1513 O O . SER A 1 186 ? 9.819 -1.101 -11.604 1.00 97.31 186 SER A O 1
ATOM 1515 N N . TYR A 1 187 ? 10.317 0.680 -12.881 1.00 97.31 187 TYR A N 1
ATOM 1516 C CA . TYR A 1 187 ? 11.559 0.132 -13.432 1.00 97.31 187 TYR A CA 1
ATOM 1517 C C . TYR A 1 187 ? 12.536 -0.324 -12.340 1.00 97.31 187 TYR A C 1
ATOM 1519 O O . TYR A 1 187 ? 12.949 -1.482 -12.323 1.00 97.31 187 TYR A O 1
ATOM 1527 N N . TYR A 1 188 ? 12.882 0.559 -11.395 1.00 95.50 188 TYR A N 1
ATOM 1528 C CA . TYR A 1 188 ? 13.820 0.203 -10.323 1.00 95.50 188 TYR A CA 1
ATOM 1529 C C . TYR A 1 188 ? 13.238 -0.822 -9.346 1.00 95.50 188 TYR A C 1
ATOM 1531 O O . TYR A 1 188 ? 13.985 -1.658 -8.841 1.00 95.50 188 TYR A O 1
ATOM 1539 N N . THR A 1 189 ? 11.921 -0.800 -9.119 1.00 96.62 189 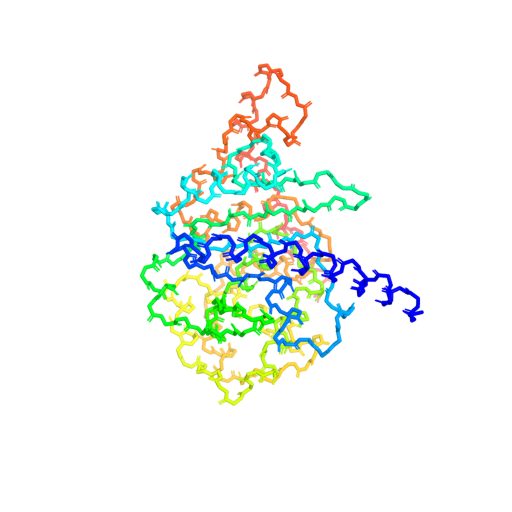THR A N 1
ATOM 1540 C CA . THR A 1 189 ? 11.259 -1.820 -8.298 1.00 96.62 189 THR A CA 1
ATOM 1541 C C . THR A 1 189 ? 11.389 -3.192 -8.937 1.00 96.62 189 THR A C 1
ATOM 1543 O O . THR A 1 189 ? 11.881 -4.101 -8.279 1.00 96.62 189 THR A O 1
ATOM 1546 N N . PHE A 1 190 ? 11.024 -3.342 -10.212 1.00 97.88 190 PHE A N 1
ATOM 1547 C CA . PHE A 1 190 ? 11.058 -4.646 -10.870 1.00 97.88 190 PHE A CA 1
ATOM 1548 C C . PHE A 1 190 ? 12.473 -5.175 -11.101 1.00 97.88 190 PHE A C 1
ATOM 1550 O O . PHE A 1 190 ? 12.698 -6.378 -11.000 1.00 97.88 190 PHE A O 1
ATOM 1557 N N . LEU A 1 191 ? 13.454 -4.298 -11.340 1.00 96.38 191 LEU A N 1
ATOM 1558 C CA . LEU A 1 191 ? 14.857 -4.716 -11.318 1.00 96.38 191 LEU A CA 1
ATOM 1559 C C . LEU A 1 191 ? 15.244 -5.290 -9.955 1.00 96.38 191 LEU A C 1
ATOM 1561 O O . LEU A 1 191 ? 15.853 -6.354 -9.892 1.00 96.38 191 LEU A O 1
ATOM 1565 N N . LYS A 1 192 ? 14.860 -4.616 -8.864 1.00 95.81 192 LYS A N 1
ATOM 1566 C CA . LYS A 1 192 ? 15.217 -5.064 -7.518 1.00 95.81 192 LYS A CA 1
ATOM 1567 C C . LYS A 1 192 ? 14.474 -6.336 -7.104 1.00 95.81 192 LYS A C 1
ATOM 1569 O O . LYS A 1 192 ? 15.052 -7.169 -6.415 1.00 95.81 192 LYS A O 1
ATOM 1574 N N . THR A 1 193 ? 13.221 -6.517 -7.522 1.00 97.00 193 THR A N 1
ATOM 1575 C CA . THR A 1 193 ? 12.476 -7.762 -7.265 1.00 97.00 193 THR A CA 1
ATOM 1576 C C . THR A 1 193 ? 13.084 -8.931 -8.043 1.00 97.00 193 THR A C 1
ATOM 1578 O O . THR A 1 193 ? 13.266 -10.000 -7.470 1.00 97.00 193 THR A O 1
ATOM 1581 N N . LYS A 1 194 ? 13.490 -8.724 -9.308 1.00 97.38 194 LYS A N 1
ATOM 1582 C CA . LYS A 1 194 ? 14.249 -9.724 -10.082 1.00 97.38 194 LYS A CA 1
ATOM 1583 C C . LYS A 1 194 ? 15.571 -10.090 -9.412 1.00 97.38 194 LYS A C 1
ATOM 1585 O O . LYS A 1 194 ? 15.867 -11.269 -9.289 1.00 97.38 194 LYS A O 1
ATOM 1590 N N . GLU A 1 195 ? 16.329 -9.090 -8.965 1.00 95.69 195 GLU A N 1
ATOM 1591 C CA . GLU A 1 195 ? 17.621 -9.279 -8.293 1.00 95.69 195 GLU A CA 1
ATOM 1592 C C . GLU A 1 195 ? 17.491 -10.105 -7.004 1.00 95.69 195 GLU A C 1
ATOM 1594 O O . GLU A 1 195 ? 18.290 -11.004 -6.777 1.00 95.69 195 GLU A O 1
ATOM 1599 N N . LEU A 1 196 ? 16.492 -9.810 -6.163 1.00 95.94 196 LEU A N 1
ATOM 1600 C CA . LEU A 1 196 ? 16.359 -10.444 -4.847 1.00 95.94 196 LEU A CA 1
ATOM 1601 C C . LEU A 1 196 ? 15.577 -11.763 -4.858 1.00 95.94 196 LEU A C 1
ATOM 1603 O O . LEU A 1 196 ? 15.863 -12.642 -4.051 1.00 95.94 196 LEU A O 1
ATOM 1607 N N . PHE A 1 197 ? 14.566 -11.889 -5.720 1.00 97.62 197 PHE A N 1
ATOM 1608 C CA . PHE A 1 197 ? 13.585 -12.980 -5.654 1.00 97.62 197 PHE A CA 1
ATOM 1609 C C . PHE A 1 197 ? 13.367 -13.701 -6.984 1.00 97.62 197 PHE A C 1
ATOM 1611 O O . PHE A 1 197 ? 12.482 -14.555 -7.067 1.00 97.62 197 PHE A O 1
ATOM 1618 N N . PHE A 1 198 ? 14.123 -13.360 -8.035 1.00 97.94 198 PHE A N 1
ATOM 1619 C CA . PHE A 1 198 ? 13.927 -13.902 -9.385 1.00 97.94 198 PHE A CA 1
ATOM 1620 C C . PHE A 1 198 ? 12.463 -13.792 -9.843 1.00 97.94 198 PHE A C 1
ATOM 1622 O O . PHE A 1 198 ? 11.903 -14.716 -10.434 1.00 97.94 198 PHE A O 1
ATOM 1629 N N . THR A 1 199 ? 11.805 -12.683 -9.490 1.00 98.38 199 THR A N 1
ATOM 1630 C CA . THR A 1 199 ? 10.387 -12.463 -9.787 1.00 98.38 199 THR A CA 1
ATOM 1631 C C . THR A 1 199 ? 10.143 -12.538 -11.302 1.00 98.38 199 THR A C 1
ATOM 1633 O O . THR A 1 199 ? 10.873 -11.874 -12.048 1.00 98.38 199 THR A O 1
ATOM 1636 N N . PRO A 1 200 ? 9.119 -13.277 -11.778 1.00 97.94 200 PRO A N 1
A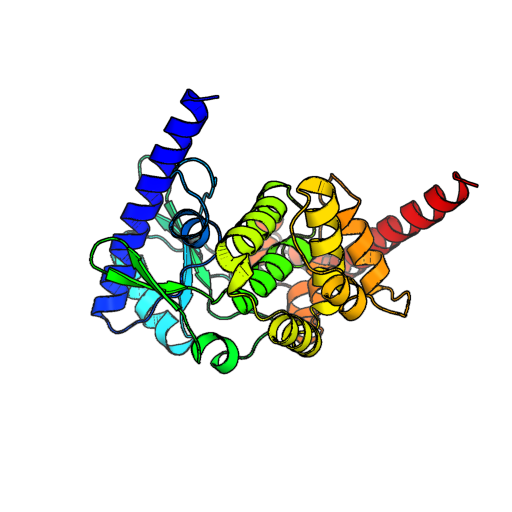TOM 1637 C CA . PRO A 1 200 ? 8.873 -13.520 -13.203 1.00 97.94 200 PRO A CA 1
ATOM 1638 C C . PRO A 1 200 ? 8.219 -12.312 -13.901 1.00 97.94 200 PRO A C 1
ATOM 1640 O O . PRO A 1 200 ? 7.143 -12.393 -14.480 1.00 97.94 200 PRO A O 1
ATOM 1643 N N . VAL A 1 201 ? 8.869 -11.149 -13.846 1.00 98.06 201 VAL A N 1
ATOM 1644 C CA . VAL A 1 201 ? 8.467 -9.970 -14.626 1.00 98.06 201 VAL A CA 1
ATOM 1645 C C . VAL A 1 201 ? 9.014 -10.124 -16.052 1.00 98.06 201 VAL A C 1
ATOM 1647 O O . VAL A 1 201 ? 10.222 -10.333 -16.196 1.00 98.06 201 VAL A O 1
ATOM 1650 N N . PRO A 1 202 ? 8.212 -9.988 -17.120 1.00 98.00 202 PRO A N 1
ATOM 1651 C CA . PRO A 1 202 ? 8.723 -10.096 -18.487 1.00 98.00 202 PRO A CA 1
ATOM 1652 C C . PRO A 1 202 ? 9.804 -9.049 -18.796 1.00 98.00 202 PRO A C 1
ATOM 1654 O O . PRO A 1 202 ? 9.704 -7.891 -18.384 1.00 98.00 202 PRO A O 1
ATOM 1657 N N . ASP A 1 203 ? 10.839 -9.417 -19.555 1.00 97.31 203 ASP A N 1
ATOM 1658 C CA . ASP A 1 203 ? 11.906 -8.470 -19.922 1.00 97.31 203 ASP A CA 1
ATOM 1659 C C . ASP A 1 203 ? 11.401 -7.313 -20.786 1.00 97.31 203 ASP A C 1
ATOM 1661 O O . ASP A 1 203 ? 11.889 -6.188 -20.656 1.00 97.31 203 ASP A O 1
ATOM 1665 N N . SER A 1 204 ? 10.368 -7.550 -21.597 1.00 97.25 204 SER A N 1
ATOM 1666 C CA . SER A 1 204 ? 9.679 -6.509 -22.365 1.00 97.25 204 SER A CA 1
ATOM 1667 C C . SER A 1 204 ? 9.117 -5.399 -21.468 1.00 97.25 204 SER A C 1
ATOM 1669 O O . SER A 1 204 ? 9.222 -4.223 -21.811 1.00 97.25 204 SER A O 1
ATOM 1671 N N . VAL A 1 205 ? 8.606 -5.740 -20.280 1.00 98.06 205 VAL A N 1
ATOM 1672 C CA . VAL A 1 205 ? 8.094 -4.774 -19.291 1.00 98.06 205 VAL A CA 1
ATOM 1673 C C . VAL A 1 205 ? 9.225 -3.934 -18.713 1.00 98.06 205 VAL A C 1
ATOM 1675 O O . VAL A 1 205 ? 9.105 -2.713 -18.604 1.00 98.06 205 VAL A O 1
ATOM 1678 N N . ILE A 1 206 ? 10.352 -4.566 -18.375 1.00 97.19 206 ILE A N 1
ATOM 1679 C CA . ILE A 1 206 ? 11.540 -3.855 -17.885 1.00 97.19 206 ILE A CA 1
ATOM 1680 C C . ILE A 1 206 ? 12.051 -2.876 -18.946 1.00 97.19 206 ILE A C 1
ATOM 1682 O O . ILE A 1 206 ? 12.380 -1.733 -18.626 1.00 97.19 206 ILE A O 1
ATOM 1686 N N . GLN A 1 207 ? 12.096 -3.306 -20.209 1.00 95.88 207 GLN A N 1
ATOM 1687 C CA . GLN A 1 207 ? 12.527 -2.472 -21.327 1.00 95.88 207 GLN A CA 1
ATOM 1688 C C . GLN A 1 207 ? 11.569 -1.300 -21.580 1.00 95.88 207 GLN A C 1
ATOM 1690 O O . GLN A 1 207 ? 12.040 -0.174 -21.733 1.00 95.88 207 GLN A O 1
ATOM 1695 N N . ASP A 1 208 ? 10.252 -1.525 -21.553 1.00 96.50 208 ASP A N 1
ATOM 1696 C CA . ASP A 1 208 ? 9.243 -0.472 -21.754 1.00 96.50 208 ASP A CA 1
ATOM 1697 C C . ASP A 1 208 ? 9.265 0.588 -20.637 1.00 96.50 208 ASP A C 1
ATOM 1699 O O . ASP A 1 208 ? 9.079 1.782 -20.879 1.00 96.50 208 ASP A O 1
ATOM 1703 N N . LEU A 1 209 ? 9.561 0.177 -19.399 1.00 96.12 209 LEU A N 1
ATOM 1704 C CA . LEU A 1 209 ? 9.676 1.086 -18.256 1.00 96.12 209 LEU A CA 1
ATOM 1705 C C . LEU A 1 209 ? 11.040 1.793 -18.170 1.00 96.12 209 LEU A C 1
ATOM 1707 O O . LEU A 1 209 ? 11.209 2.739 -17.390 1.00 96.12 209 LEU A O 1
ATOM 1711 N N . ARG A 1 210 ? 12.038 1.362 -18.947 1.00 93.44 210 ARG A N 1
ATOM 1712 C CA . ARG A 1 210 ? 13.386 1.932 -18.897 1.00 93.44 210 ARG A CA 1
ATOM 1713 C C . ARG A 1 210 ? 13.389 3.355 -19.451 1.00 93.44 210 ARG A C 1
ATOM 1715 O O . ARG A 1 210 ? 13.177 3.603 -20.635 1.00 93.44 210 ARG A O 1
ATOM 1722 N N . SER A 1 211 ? 13.738 4.321 -18.602 1.00 83.12 211 SER A N 1
ATOM 1723 C CA . SER A 1 211 ? 13.960 5.699 -19.054 1.00 83.12 211 SER A CA 1
ATOM 1724 C C . SER A 1 211 ? 15.193 5.777 -19.960 1.00 83.12 211 SER A C 1
ATOM 1726 O O . SER A 1 211 ? 16.307 5.517 -19.508 1.00 83.12 211 SER A O 1
ATOM 1728 N N . LYS A 1 212 ? 15.014 6.222 -21.211 1.00 77.88 212 LYS A N 1
ATOM 1729 C CA . LYS A 1 212 ? 16.120 6.479 -22.159 1.00 77.88 212 LYS A CA 1
ATOM 1730 C C . LYS A 1 212 ? 17.015 7.655 -21.741 1.00 77.88 212 LYS A C 1
ATOM 1732 O O . LYS A 1 212 ? 18.149 7.757 -22.191 1.00 77.88 212 LYS A O 1
ATOM 1737 N N . ARG A 1 213 ? 16.516 8.554 -20.883 1.00 75.94 213 ARG A N 1
ATOM 1738 C CA . ARG A 1 213 ? 17.254 9.731 -20.394 1.00 75.94 213 ARG A CA 1
ATOM 1739 C C . ARG A 1 213 ? 17.693 9.546 -18.942 1.00 75.94 213 ARG A C 1
ATOM 1741 O O . ARG A 1 213 ? 16.886 9.169 -18.085 1.00 75.94 213 ARG A O 1
ATOM 1748 N N . ASN A 1 214 ? 18.941 9.908 -18.651 1.00 75.38 214 ASN A N 1
ATOM 1749 C CA . ASN A 1 214 ? 19.454 10.040 -17.287 1.00 75.38 214 ASN A CA 1
ATOM 1750 C C . ASN A 1 214 ? 18.926 11.339 -16.660 1.00 75.38 214 ASN A C 1
ATOM 1752 O O . ASN A 1 214 ? 19.576 12.376 -16.693 1.00 75.38 214 ASN A O 1
ATOM 1756 N N . SER A 1 215 ? 17.707 11.291 -16.122 1.00 84.62 215 SER A N 1
ATOM 1757 C CA . SER A 1 215 ? 17.092 12.424 -15.422 1.00 84.62 215 SER A CA 1
ATOM 1758 C C . SER A 1 215 ? 17.468 12.455 -13.938 1.00 84.62 215 SER A C 1
ATOM 1760 O O . SER A 1 215 ? 17.756 11.415 -13.341 1.00 84.62 215 SER A O 1
ATOM 1762 N N . LEU A 1 216 ? 17.362 13.630 -13.304 1.00 82.19 216 LEU A N 1
ATOM 1763 C CA . LEU A 1 216 ? 17.498 13.777 -11.847 1.00 82.19 216 LEU A CA 1
ATOM 1764 C C . LEU A 1 216 ? 16.554 12.827 -11.085 1.00 82.19 216 LEU A C 1
ATOM 1766 O O . LEU A 1 216 ? 16.952 12.222 -10.092 1.00 82.19 216 LEU A O 1
ATOM 1770 N N . ARG A 1 217 ? 15.324 12.639 -11.592 1.00 85.56 217 ARG A N 1
ATOM 1771 C CA . ARG A 1 217 ? 14.337 11.685 -11.057 1.00 85.56 217 ARG A CA 1
ATOM 1772 C C . ARG A 1 217 ? 14.870 10.251 -11.062 1.00 85.56 217 ARG A C 1
ATOM 1774 O O . ARG A 1 217 ? 14.782 9.571 -10.044 1.00 85.56 217 ARG A O 1
ATOM 1781 N N . SER A 1 218 ? 15.438 9.811 -12.189 1.00 86.94 218 SER A N 1
ATOM 1782 C CA . SER A 1 218 ? 16.040 8.477 -12.322 1.00 86.94 218 SER A CA 1
ATOM 1783 C C . SER A 1 218 ? 17.248 8.316 -11.403 1.00 86.94 218 SER A C 1
ATOM 1785 O O . SER A 1 218 ? 17.350 7.311 -10.705 1.00 86.94 218 SER A O 1
ATOM 1787 N N . GLY A 1 219 ? 18.104 9.341 -11.337 1.00 84.44 219 GLY A N 1
ATOM 1788 C CA . GLY A 1 219 ? 19.247 9.387 -10.432 1.00 84.44 219 GLY A CA 1
ATOM 1789 C C . GLY A 1 219 ? 18.826 9.179 -8.982 1.00 84.44 219 G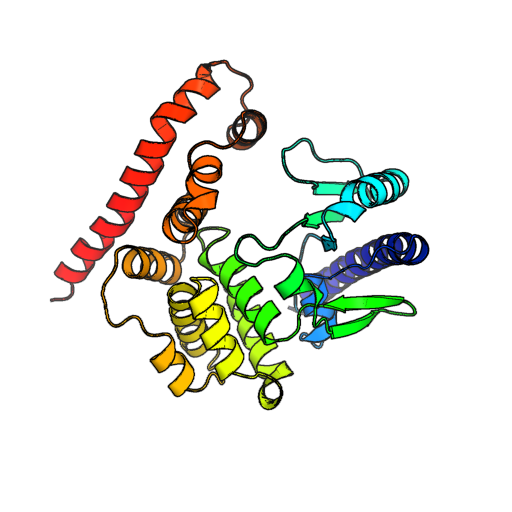LY A C 1
ATOM 1790 O O . GLY A 1 219 ? 19.246 8.204 -8.376 1.00 84.44 219 GLY A O 1
ATOM 1791 N N . ILE A 1 220 ? 17.951 10.035 -8.446 1.00 82.50 220 ILE A N 1
ATOM 1792 C CA . ILE A 1 220 ? 17.509 9.966 -7.042 1.00 82.50 220 ILE A CA 1
ATOM 1793 C C . ILE A 1 220 ? 16.791 8.648 -6.742 1.00 82.50 220 ILE A C 1
ATOM 1795 O O . ILE A 1 220 ? 17.044 8.052 -5.697 1.00 82.50 220 ILE A O 1
ATOM 1799 N N . CYS A 1 221 ? 15.926 8.170 -7.643 1.00 86.50 221 CYS A N 1
ATOM 1800 C CA . CYS A 1 221 ? 15.231 6.900 -7.447 1.00 86.50 221 CYS A CA 1
ATOM 1801 C C . CYS A 1 221 ? 16.233 5.741 -7.333 1.00 86.50 221 CYS A C 1
ATOM 1803 O O . CYS A 1 221 ? 16.198 5.021 -6.341 1.00 86.50 221 CYS A O 1
ATOM 1805 N N . ARG A 1 222 ? 17.216 5.647 -8.242 1.00 87.38 222 ARG A N 1
ATOM 1806 C CA . ARG A 1 222 ? 18.300 4.653 -8.160 1.00 87.38 222 ARG A CA 1
ATOM 1807 C C . ARG A 1 222 ? 18.988 4.644 -6.796 1.00 87.38 222 ARG A C 1
ATOM 1809 O O . ARG A 1 222 ? 19.250 3.579 -6.254 1.00 87.38 222 ARG A O 1
ATOM 1816 N N . LEU A 1 223 ? 19.248 5.818 -6.219 1.00 82.31 223 LEU A N 1
ATOM 1817 C 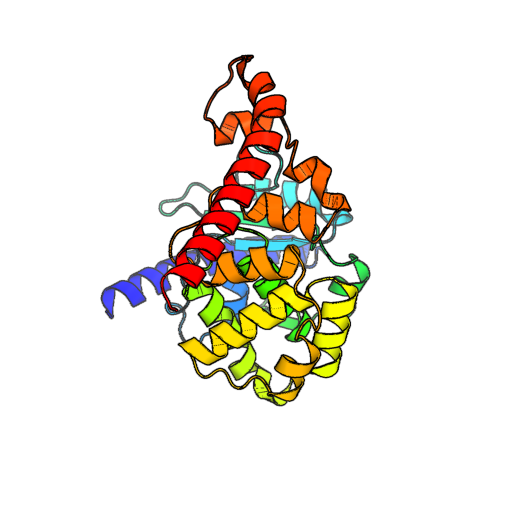CA . LEU A 1 223 ? 19.917 5.927 -4.915 1.00 82.31 223 LEU A CA 1
ATOM 1818 C C . LEU A 1 223 ? 19.096 5.373 -3.769 1.00 82.31 223 LEU A C 1
ATOM 1820 O O . LEU A 1 223 ? 19.652 4.773 -2.856 1.00 82.31 223 LEU A O 1
ATOM 1824 N N . VAL A 1 224 ? 17.785 5.588 -3.811 1.00 84.12 224 VAL A N 1
ATOM 1825 C CA . VAL A 1 224 ? 16.870 5.047 -2.806 1.00 84.12 224 VAL A CA 1
ATOM 1826 C C . VAL A 1 224 ? 16.877 3.519 -2.853 1.00 84.12 224 VAL A C 1
ATOM 1828 O O . VAL A 1 224 ? 16.844 2.897 -1.800 1.00 84.12 224 VAL A O 1
ATOM 1831 N N . PHE A 1 225 ? 17.000 2.924 -4.043 1.00 87.88 225 PHE A N 1
ATOM 1832 C CA . PHE A 1 225 ? 17.097 1.470 -4.224 1.00 87.88 225 PHE A CA 1
ATOM 1833 C C . PHE A 1 225 ? 18.481 0.875 -3.926 1.00 87.88 225 PHE A C 1
ATOM 1835 O O . PHE A 1 225 ? 18.569 -0.313 -3.629 1.00 87.88 225 PHE A O 1
ATOM 1842 N N . GLN A 1 226 ? 19.549 1.674 -3.983 1.00 84.25 226 GLN A N 1
ATOM 1843 C CA . GLN A 1 226 ? 20.917 1.232 -3.675 1.00 84.25 226 GLN A CA 1
ATOM 1844 C C . GLN A 1 226 ? 21.298 1.388 -2.199 1.00 84.25 226 GLN A C 1
ATOM 1846 O O . GLN A 1 226 ? 22.258 0.771 -1.748 1.00 84.25 226 GLN A O 1
ATOM 1851 N N . LYS A 1 227 ? 20.602 2.240 -1.441 1.00 75.25 227 LYS A N 1
ATOM 1852 C CA . LYS A 1 227 ? 20.917 2.468 -0.028 1.00 75.25 227 LYS A CA 1
ATOM 1853 C C . LYS A 1 227 ? 20.122 1.537 0.877 1.00 75.25 227 LYS A C 1
ATOM 1855 O O . LYS A 1 227 ? 18.898 1.571 0.888 1.00 75.25 227 LYS A O 1
ATOM 1860 N N . GLU A 1 228 ? 20.839 0.810 1.726 1.00 62.31 228 GLU A N 1
ATOM 1861 C CA . GLU A 1 228 ? 20.251 -0.005 2.798 1.00 62.31 228 GLU A CA 1
ATOM 1862 C C . GLU A 1 228 ? 19.639 0.859 3.909 1.00 62.31 228 GLU A C 1
ATOM 1864 O O . GLU A 1 228 ? 18.640 0.505 4.534 1.00 62.31 228 GLU A O 1
ATOM 1869 N N . SER A 1 229 ? 20.224 2.035 4.148 1.00 61.81 229 SER A N 1
ATOM 1870 C CA . SER A 1 229 ? 19.763 2.965 5.177 1.00 61.81 229 SER A CA 1
ATOM 1871 C C . SER A 1 229 ? 18.758 3.984 4.632 1.00 61.81 229 SER A C 1
ATOM 1873 O O . SER A 1 229 ? 18.973 4.537 3.547 1.00 61.81 229 SER A O 1
ATOM 1875 N N . PRO A 1 230 ? 17.696 4.319 5.397 1.00 63.06 230 PRO A N 1
ATOM 1876 C CA . PRO A 1 230 ? 16.734 5.335 5.002 1.00 63.06 230 PRO A CA 1
ATOM 1877 C C . PRO A 1 230 ? 17.425 6.649 4.675 1.00 63.06 230 PRO A C 1
ATOM 1879 O O . PRO A 1 230 ? 18.180 7.166 5.495 1.00 63.06 230 PRO A O 1
ATOM 1882 N N . VAL A 1 231 ? 17.129 7.229 3.512 1.00 64.38 231 VAL A N 1
ATOM 1883 C CA . VAL A 1 231 ? 17.565 8.593 3.217 1.00 64.38 231 VAL A CA 1
ATOM 1884 C C . VAL A 1 231 ? 16.549 9.525 3.869 1.00 64.38 231 VAL A C 1
ATOM 1886 O O . VAL A 1 231 ? 15.404 9.597 3.405 1.00 64.38 231 VAL A O 1
ATOM 1889 N N . PRO A 1 232 ? 16.904 10.237 4.958 1.00 57.38 232 PRO A N 1
ATOM 1890 C CA . PRO A 1 232 ? 15.937 11.055 5.665 1.00 57.38 232 PRO A CA 1
ATOM 1891 C C . PRO A 1 232 ? 15.319 12.060 4.700 1.00 57.38 232 PRO A C 1
ATOM 1893 O O . PRO A 1 232 ? 16.025 12.759 3.977 1.00 57.38 232 PRO A O 1
ATOM 1896 N N . PHE A 1 233 ? 13.991 12.122 4.711 1.00 64.12 233 PHE A N 1
ATOM 1897 C CA . PHE A 1 233 ? 13.185 13.006 3.877 1.00 64.12 233 PHE A CA 1
ATOM 1898 C C . PHE A 1 233 ? 13.168 12.740 2.365 1.00 64.12 233 PHE A C 1
ATOM 1900 O O . PHE A 1 233 ? 12.462 13.461 1.654 1.00 64.12 233 PHE A O 1
ATOM 1907 N N . ALA A 1 234 ? 13.834 11.693 1.868 1.00 71.12 234 ALA A N 1
ATOM 1908 C CA . ALA A 1 234 ? 13.780 11.357 0.447 1.00 71.12 234 ALA A CA 1
ATOM 1909 C C . ALA A 1 234 ? 12.343 11.137 -0.040 1.00 71.12 234 ALA A C 1
ATOM 1911 O O . ALA A 1 234 ? 12.019 11.563 -1.138 1.00 71.12 234 ALA A O 1
ATOM 1912 N N . GLY A 1 235 ? 11.441 10.603 0.792 1.00 74.81 235 GLY A N 1
ATOM 1913 C CA . GLY A 1 235 ? 10.031 10.457 0.418 1.00 74.81 235 GLY A CA 1
ATOM 1914 C C . GLY A 1 235 ? 9.318 11.786 0.119 1.00 74.81 235 GLY A C 1
ATOM 1915 O O . GLY A 1 235 ? 8.483 11.849 -0.777 1.00 74.81 235 GLY A O 1
ATOM 1916 N N . TYR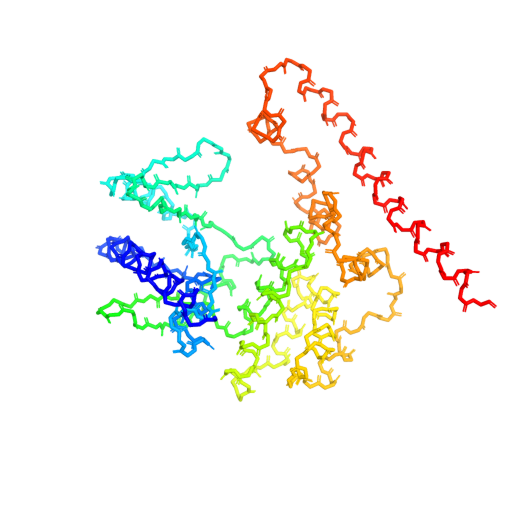 A 1 236 ? 9.657 12.882 0.809 1.00 76.06 236 TYR A N 1
ATOM 1917 C CA . TYR A 1 236 ? 9.080 14.204 0.509 1.00 76.06 236 TYR A CA 1
ATOM 1918 C C . TYR A 1 236 ? 9.653 14.786 -0.781 1.00 76.06 236 TYR A C 1
ATOM 1920 O O . TYR A 1 236 ? 8.906 15.335 -1.587 1.00 76.06 236 TYR A O 1
ATOM 1928 N N . LEU A 1 237 ? 10.963 14.629 -0.986 1.00 78.06 237 LEU A N 1
ATOM 1929 C CA . LEU A 1 237 ? 11.630 15.055 -2.213 1.00 78.06 237 LEU A CA 1
ATOM 1930 C C . LEU A 1 237 ? 11.099 14.277 -3.423 1.00 78.06 237 LEU A C 1
ATOM 1932 O O . LEU A 1 237 ? 10.738 14.876 -4.427 1.00 78.06 237 LEU A O 1
ATOM 1936 N N . LEU A 1 238 ? 10.978 12.955 -3.309 1.00 83.19 238 LEU A N 1
ATOM 1937 C CA . LEU A 1 238 ? 10.412 12.086 -4.337 1.00 83.19 238 LEU A CA 1
ATOM 1938 C C . LEU A 1 238 ? 8.963 12.467 -4.643 1.00 83.19 238 LEU A C 1
ATOM 1940 O O . LEU A 1 238 ? 8.620 12.624 -5.810 1.00 83.19 238 LEU A O 1
ATOM 1944 N N . LYS A 1 239 ? 8.126 12.715 -3.627 1.00 85.31 239 LYS A N 1
ATOM 1945 C CA . LYS A 1 239 ? 6.762 13.220 -3.855 1.00 85.31 239 LYS A CA 1
ATOM 1946 C C . LYS A 1 239 ? 6.760 14.536 -4.620 1.00 85.31 239 LYS A C 1
ATOM 1948 O O . LYS A 1 239 ? 6.038 14.638 -5.598 1.00 85.31 239 LYS A O 1
ATOM 1953 N N . ALA A 1 240 ? 7.582 15.508 -4.229 1.00 83.38 240 ALA A N 1
ATOM 1954 C CA . ALA A 1 240 ? 7.659 16.791 -4.924 1.00 83.38 240 ALA A CA 1
ATOM 1955 C C . ALA A 1 240 ? 8.161 16.649 -6.374 1.00 83.38 240 ALA A C 1
ATOM 1957 O O . ALA A 1 240 ? 7.627 17.286 -7.278 1.00 83.38 240 ALA A O 1
ATOM 1958 N N . LEU A 1 241 ? 9.159 15.791 -6.605 1.00 84.31 241 LEU A N 1
ATOM 1959 C CA . LEU A 1 241 ? 9.769 15.585 -7.919 1.00 84.31 241 LEU A CA 1
ATOM 1960 C C . LEU A 1 241 ? 8.860 14.837 -8.891 1.00 84.31 241 LEU A C 1
ATOM 1962 O O . LEU A 1 241 ? 8.819 15.192 -10.071 1.00 84.31 241 LEU A O 1
ATOM 1966 N N . PHE A 1 242 ? 8.186 13.786 -8.424 1.00 86.50 242 PHE A N 1
ATOM 1967 C CA . PHE A 1 242 ? 7.314 12.947 -9.247 1.00 86.50 242 PHE A CA 1
ATOM 1968 C C . PHE A 1 242 ? 5.893 13.504 -9.344 1.00 86.50 242 PHE A C 1
ATOM 1970 O O . PHE A 1 242 ? 5.250 13.346 -10.375 1.00 86.50 242 PHE A O 1
ATOM 1977 N N . PHE A 1 243 ? 5.433 14.223 -8.317 1.00 88.19 243 PHE A N 1
ATOM 1978 C CA . PHE A 1 243 ? 4.079 14.760 -8.224 1.00 88.19 243 PHE A CA 1
ATOM 1979 C C . PHE A 1 243 ? 4.117 16.245 -7.831 1.00 88.19 243 PHE A C 1
ATOM 1981 O O . PHE A 1 243 ? 3.885 16.576 -6.666 1.00 88.19 243 PHE A O 1
ATOM 1988 N N . PRO A 1 244 ? 4.358 17.171 -8.784 1.00 81.81 244 PRO A N 1
ATOM 1989 C CA . PRO A 1 244 ? 4.487 18.605 -8.498 1.00 81.81 244 PRO A CA 1
ATOM 1990 C C . PRO A 1 244 ? 3.296 19.201 -7.737 1.00 81.81 244 PRO A C 1
ATOM 1992 O O . PRO A 1 244 ? 3.483 20.027 -6.848 1.00 81.81 244 PRO A O 1
ATOM 1995 N N . ARG A 1 245 ? 2.076 18.698 -7.978 1.00 82.31 245 ARG A N 1
ATOM 1996 C CA . ARG A 1 245 ? 0.868 19.073 -7.215 1.00 82.31 245 ARG A CA 1
ATOM 1997 C C . ARG A 1 245 ? 0.982 18.829 -5.703 1.00 82.31 245 ARG A C 1
ATOM 1999 O O . ARG A 1 245 ? 0.308 19.474 -4.912 1.00 82.31 245 ARG A O 1
ATOM 2006 N N . MET A 1 246 ? 1.837 17.894 -5.291 1.00 80.00 246 MET A N 1
ATOM 2007 C CA . MET A 1 246 ? 2.106 17.561 -3.892 1.00 80.00 246 MET A CA 1
ATOM 2008 C C . MET A 1 246 ? 3.327 18.299 -3.331 1.00 80.00 246 MET A C 1
ATOM 2010 O O . MET A 1 246 ? 3.593 18.178 -2.130 1.00 80.00 246 MET A O 1
ATOM 2014 N N . ALA A 1 247 ? 4.074 19.041 -4.157 1.00 78.81 247 ALA A N 1
ATOM 2015 C CA . ALA A 1 247 ? 5.329 19.674 -3.766 1.00 78.81 247 ALA A CA 1
ATOM 2016 C C . ALA A 1 247 ? 5.127 20.646 -2.603 1.00 78.81 247 ALA A C 1
ATOM 2018 O O . ALA A 1 247 ? 5.829 20.530 -1.601 1.00 78.81 247 ALA A O 1
ATOM 2019 N N . PHE A 1 248 ? 4.107 21.508 -2.674 1.00 77.25 248 PHE A N 1
ATOM 2020 C CA . PHE A 1 248 ? 3.813 22.465 -1.607 1.00 77.25 248 PHE A CA 1
ATOM 2021 C C . PHE A 1 248 ? 3.583 21.762 -0.264 1.00 77.25 248 PHE A C 1
ATOM 2023 O O . PHE A 1 248 ? 4.307 22.006 0.693 1.00 77.25 248 PHE A O 1
ATOM 2030 N N . SER A 1 249 ? 2.672 20.785 -0.216 1.00 74.19 249 SER A N 1
ATOM 2031 C CA . SER A 1 249 ? 2.392 20.017 1.010 1.00 74.19 249 SER A CA 1
ATOM 2032 C C . SER A 1 249 ? 3.576 19.174 1.516 1.00 74.19 249 SER A C 1
ATOM 2034 O O . SER A 1 249 ? 3.642 18.834 2.698 1.00 74.19 249 SER A O 1
ATOM 2036 N N . SER A 1 250 ? 4.517 18.821 0.632 1.00 74.12 250 SER A N 1
ATOM 2037 C CA . SER A 1 250 ? 5.696 18.011 0.963 1.00 74.12 250 SER A CA 1
ATOM 2038 C C . SER A 1 250 ? 6.849 18.861 1.506 1.00 74.12 250 SER A C 1
ATOM 2040 O O . SER A 1 250 ? 7.532 18.451 2.454 1.00 74.12 250 SER A O 1
ATOM 2042 N N . LEU A 1 251 ? 7.052 20.043 0.920 1.00 72.00 251 LEU A N 1
ATOM 2043 C CA . LEU A 1 251 ? 8.069 21.019 1.310 1.00 72.00 251 LEU A CA 1
ATOM 2044 C C . LEU A 1 251 ? 7.623 21.826 2.537 1.00 72.00 251 LEU A C 1
ATOM 2046 O O . LEU A 1 251 ? 8.410 21.999 3.467 1.00 72.00 251 LEU A O 1
ATOM 2050 N N . PHE A 1 252 ? 6.344 22.197 2.586 1.00 77.00 252 PHE A N 1
ATOM 2051 C CA . PHE A 1 252 ? 5.721 23.036 3.609 1.00 77.00 252 PHE A CA 1
ATOM 2052 C C . PHE A 1 252 ? 4.509 22.319 4.239 1.00 77.00 252 PHE A C 1
ATOM 2054 O O . PHE A 1 252 ? 3.359 22.671 3.975 1.00 77.00 252 PHE A O 1
ATOM 2061 N N . PRO A 1 253 ? 4.711 21.261 5.047 1.00 73.69 253 PRO A N 1
ATOM 2062 C CA . PRO A 1 253 ? 3.591 20.584 5.695 1.00 73.69 253 PRO A CA 1
ATOM 2063 C C . PRO A 1 253 ? 3.020 21.408 6.846 1.00 73.69 253 PRO A C 1
ATOM 2065 O O . PRO A 1 253 ? 3.685 22.286 7.381 1.00 73.69 253 PRO A O 1
ATOM 2068 N N . SER A 1 254 ? 1.815 21.054 7.287 1.00 75.12 254 SER A N 1
ATOM 2069 C CA . SER A 1 254 ? 1.105 21.794 8.331 1.00 75.12 254 SER A CA 1
ATOM 2070 C C . SER A 1 254 ? 1.870 21.913 9.657 1.00 75.12 254 SER A C 1
ATOM 2072 O O . SER A 1 254 ? 2.685 21.063 10.033 1.00 75.12 254 SER A O 1
ATOM 2074 N N . ARG A 1 255 ? 1.516 22.943 10.435 1.00 75.31 255 ARG A N 1
ATOM 2075 C CA . ARG A 1 255 ? 2.051 23.178 11.784 1.00 75.31 255 ARG A CA 1
ATOM 2076 C C . ARG A 1 255 ? 1.903 21.947 12.683 1.00 75.31 255 ARG A C 1
ATOM 2078 O O . ARG A 1 255 ? 2.862 21.561 13.344 1.00 75.31 255 ARG A O 1
ATOM 2085 N N . ASP A 1 256 ? 0.753 21.277 12.652 1.00 71.44 256 ASP A N 1
ATOM 2086 C CA . ASP A 1 256 ? 0.500 20.074 13.462 1.00 71.44 256 ASP A CA 1
ATOM 2087 C C . ASP A 1 256 ? 1.365 18.880 13.055 1.00 71.44 256 ASP A C 1
ATOM 2089 O O . ASP A 1 256 ? 1.690 18.016 13.875 1.00 71.44 256 ASP A O 1
ATOM 2093 N N . PHE A 1 257 ? 1.756 18.803 11.781 1.00 72.50 257 PHE A N 1
ATOM 2094 C CA . PHE A 1 257 ? 2.742 17.827 11.338 1.00 72.50 257 PHE A CA 1
ATOM 2095 C C . PHE A 1 257 ? 4.116 18.135 11.945 1.00 72.50 257 PHE A C 1
ATOM 2097 O O . PHE A 1 257 ? 4.746 17.240 12.511 1.00 72.50 257 PHE A O 1
ATOM 2104 N N . LEU A 1 258 ? 4.571 19.390 11.864 1.00 74.62 258 LEU A N 1
ATOM 2105 C CA . LEU A 1 258 ? 5.873 19.799 12.395 1.00 74.62 258 LEU A CA 1
ATOM 2106 C C . LEU A 1 258 ? 5.942 19.614 13.921 1.00 74.62 258 LEU A C 1
ATOM 2108 O O . LEU A 1 258 ? 6.924 19.053 14.410 1.00 74.62 258 LEU A O 1
ATOM 2112 N N . LYS A 1 259 ? 4.879 19.978 14.657 1.00 72.94 259 LYS A N 1
ATOM 2113 C CA . LYS A 1 259 ? 4.835 19.874 16.126 1.00 72.94 259 LYS A CA 1
ATOM 2114 C C . LYS A 1 259 ? 5.067 18.442 16.583 1.00 72.94 259 LYS A C 1
ATOM 2116 O O . LYS A 1 259 ? 5.863 18.198 17.481 1.00 72.94 259 LYS A O 1
ATOM 2121 N N . ARG A 1 260 ? 4.423 17.477 15.920 1.00 66.88 260 ARG A N 1
ATOM 2122 C CA . ARG A 1 260 ? 4.580 16.047 16.223 1.00 66.88 260 ARG A CA 1
ATOM 2123 C C . ARG A 1 260 ? 5.927 15.503 15.770 1.00 66.88 260 ARG A C 1
ATOM 2125 O O . ARG A 1 260 ? 6.562 14.755 16.506 1.00 66.88 260 ARG A O 1
ATOM 2132 N N . ARG A 1 261 ? 6.380 15.876 14.569 1.00 70.62 261 ARG A N 1
ATOM 2133 C CA . ARG A 1 261 ? 7.623 15.343 13.991 1.00 70.62 261 ARG A CA 1
ATOM 2134 C C . ARG A 1 261 ? 8.864 15.754 14.780 1.00 70.62 261 ARG A C 1
ATOM 2136 O O . ARG A 1 261 ? 9.790 14.946 14.873 1.00 70.62 261 ARG A O 1
ATOM 2143 N N . TYR A 1 262 ? 8.867 16.982 15.293 1.00 72.56 262 TYR A N 1
ATOM 2144 C CA . TYR A 1 262 ? 9.956 17.568 16.079 1.00 72.56 262 TYR A CA 1
ATOM 2145 C C . TYR A 1 262 ? 9.647 17.630 17.579 1.00 72.56 262 TYR A C 1
ATOM 2147 O O . TYR A 1 262 ? 10.466 18.134 18.337 1.00 72.56 262 TYR A O 1
ATOM 2155 N N . ARG A 1 263 ? 8.482 17.115 18.004 1.00 71.69 263 ARG A N 1
ATOM 2156 C CA . ARG A 1 263 ? 8.011 17.092 19.400 1.00 71.69 263 ARG A CA 1
ATOM 2157 C C . ARG A 1 263 ? 8.169 18.449 20.100 1.00 71.69 263 ARG A C 1
ATOM 2159 O O . ARG A 1 263 ? 8.635 18.519 21.229 1.00 71.69 263 ARG A O 1
ATOM 2166 N N . THR A 1 264 ? 7.800 19.530 19.414 1.00 71.44 264 THR A N 1
ATOM 2167 C CA . THR A 1 264 ? 7.945 20.897 19.929 1.00 71.44 264 THR A CA 1
ATOM 2168 C C . THR A 1 264 ? 6.696 21.726 19.676 1.00 71.44 264 THR A C 1
ATOM 2170 O O . THR A 1 264 ? 6.091 21.649 18.608 1.00 71.44 264 THR A O 1
ATOM 2173 N N . SER A 1 265 ? 6.328 22.543 20.659 1.00 73.12 265 SER A N 1
ATOM 2174 C CA . SER A 1 265 ? 5.256 23.542 20.558 1.00 73.12 265 SER A CA 1
ATOM 2175 C C . SER A 1 265 ? 5.796 24.968 20.405 1.00 73.12 265 SER A C 1
ATOM 2177 O O . SER A 1 265 ? 5.005 25.905 20.307 1.00 73.12 265 SER A O 1
ATOM 2179 N N . SER A 1 266 ? 7.124 25.126 20.361 1.00 78.81 266 SER A N 1
ATOM 2180 C CA . SER A 1 266 ? 7.807 26.421 20.314 1.00 78.81 266 SER A CA 1
ATOM 2181 C C . SER A 1 266 ? 7.498 27.203 19.025 1.00 78.81 266 SER A C 1
ATOM 2183 O O . SER A 1 266 ? 7.382 26.592 17.957 1.00 78.81 266 SER A O 1
ATOM 2185 N N . PRO A 1 267 ? 7.438 28.550 19.072 1.00 75.38 267 PRO A N 1
ATOM 2186 C CA . PRO A 1 267 ? 7.416 29.403 17.880 1.00 75.38 267 PRO A CA 1
ATOM 2187 C C . PRO A 1 267 ? 8.603 29.169 16.933 1.00 75.38 267 PRO A C 1
ATOM 2189 O O . PRO A 1 267 ? 8.480 29.398 15.733 1.00 75.38 267 PRO A O 1
ATOM 2192 N N . LEU A 1 268 ? 9.715 28.604 17.424 1.00 71.25 268 LEU A N 1
ATOM 2193 C CA . LEU A 1 268 ? 10.843 28.161 16.593 1.00 71.25 268 LEU A CA 1
ATOM 2194 C C . LEU A 1 268 ? 10.438 27.132 15.525 1.00 71.25 268 LEU A C 1
ATOM 2196 O O . LEU A 1 268 ? 11.190 26.882 14.592 1.00 71.25 268 LEU A O 1
ATOM 2200 N N . ILE A 1 269 ? 9.231 26.567 15.595 1.00 71.94 269 ILE A N 1
ATOM 2201 C CA . ILE A 1 269 ? 8.665 25.744 14.528 1.00 71.94 269 ILE A CA 1
ATOM 2202 C C . ILE A 1 269 ? 8.623 26.457 13.166 1.00 71.94 269 ILE A C 1
ATOM 2204 O O . ILE A 1 269 ? 8.698 25.790 12.136 1.00 71.94 269 ILE A O 1
ATOM 2208 N N . TYR A 1 270 ? 8.534 27.794 13.144 1.00 73.44 270 TYR A N 1
ATOM 2209 C CA . TYR A 1 270 ? 8.488 28.560 11.899 1.00 73.44 270 TYR A CA 1
ATOM 2210 C C . TYR A 1 270 ? 9.838 28.606 11.175 1.00 73.44 270 TYR A C 1
ATOM 2212 O O . TYR A 1 270 ? 9.860 28.616 9.944 1.00 73.44 270 TYR A O 1
ATOM 2220 N N . SER A 1 271 ? 10.961 28.520 11.899 1.00 75.12 271 SER A N 1
ATOM 2221 C CA . SER A 1 271 ? 12.288 28.454 11.272 1.00 75.12 271 SER A CA 1
ATOM 2222 C C . SER A 1 271 ? 12.459 27.174 10.449 1.00 75.12 271 SER A C 1
ATOM 2224 O O . SER A 1 271 ? 13.142 27.181 9.426 1.00 75.12 271 SER A O 1
ATOM 2226 N N . TYR A 1 272 ? 11.748 26.095 10.801 1.00 68.12 272 TYR A N 1
ATOM 2227 C CA . TYR A 1 272 ? 11.733 24.874 9.999 1.00 68.12 272 TYR A CA 1
ATOM 2228 C C . TYR A 1 272 ? 11.089 25.068 8.625 1.00 68.12 272 TYR A C 1
ATOM 2230 O O . TYR A 1 272 ? 11.450 24.321 7.726 1.00 68.12 272 TYR A O 1
ATOM 2238 N N . TYR A 1 273 ? 10.199 26.043 8.400 1.00 70.19 273 TYR A N 1
ATOM 2239 C CA . TYR A 1 273 ? 9.702 26.321 7.041 1.00 70.19 273 TYR A CA 1
ATOM 2240 C C . TYR A 1 273 ? 10.776 26.931 6.138 1.00 70.19 273 TYR A C 1
ATOM 2242 O O . TYR A 1 273 ? 10.747 26.701 4.932 1.00 70.19 273 TYR A O 1
ATOM 2250 N N . ILE A 1 274 ? 11.743 27.645 6.719 1.00 69.19 274 ILE A N 1
ATOM 2251 C CA . ILE A 1 274 ? 12.877 28.230 6.000 1.00 69.19 274 ILE A CA 1
ATOM 2252 C C . ILE A 1 274 ? 13.971 27.177 5.831 1.00 69.19 274 ILE A C 1
ATOM 2254 O O . ILE A 1 274 ? 14.404 26.902 4.721 1.00 69.19 274 ILE A O 1
ATOM 2258 N N . VAL A 1 275 ? 14.378 26.514 6.916 1.00 67.00 275 VAL A N 1
ATOM 2259 C CA . VAL A 1 275 ? 15.504 25.565 6.912 1.00 67.00 275 VAL A CA 1
ATOM 2260 C C . VAL A 1 275 ? 15.181 24.288 6.135 1.00 67.00 275 VAL A C 1
ATOM 2262 O O . VAL A 1 275 ? 16.073 23.679 5.544 1.00 67.00 275 VAL A O 1
ATOM 2265 N N . ARG A 1 276 ? 13.921 23.841 6.113 1.00 67.75 276 ARG A N 1
ATOM 2266 C CA . ARG A 1 276 ? 13.552 22.544 5.535 1.00 67.75 276 ARG A CA 1
ATOM 2267 C C . ARG A 1 276 ? 13.753 22.466 4.021 1.00 67.75 276 ARG A C 1
ATOM 2269 O O . ARG A 1 276 ? 14.410 21.508 3.630 1.00 67.75 276 ARG A O 1
ATOM 2276 N N . PRO A 1 277 ? 13.267 23.385 3.164 1.00 68.31 277 PRO A N 1
ATOM 2277 C CA . PRO A 1 277 ? 13.554 23.339 1.728 1.00 68.31 277 PRO A CA 1
ATOM 2278 C C . PRO A 1 277 ? 15.054 23.230 1.422 1.00 68.31 277 PRO A C 1
ATOM 2280 O O . PRO A 1 277 ? 15.451 22.358 0.650 1.00 68.31 277 PRO A O 1
ATOM 2283 N N . PHE A 1 278 ? 15.894 24.013 2.110 1.00 67.50 278 PHE A N 1
ATOM 2284 C CA . PHE A 1 278 ? 17.349 23.925 1.967 1.00 67.50 278 PHE A CA 1
ATOM 2285 C C . PHE A 1 278 ? 17.894 22.600 2.500 1.00 67.50 278 PHE A C 1
ATOM 2287 O O . PHE A 1 278 ? 18.665 21.947 1.813 1.00 67.50 278 PHE A O 1
ATOM 2294 N N . SER A 1 279 ? 17.459 22.128 3.670 1.00 65.12 279 SER A N 1
ATOM 2295 C CA . SER A 1 279 ? 17.884 20.831 4.215 1.00 65.12 279 SER A CA 1
ATOM 2296 C C . SER A 1 279 ? 17.517 19.664 3.291 1.00 65.12 279 SER A C 1
ATOM 2298 O O . SER A 1 279 ? 18.323 18.758 3.090 1.00 65.12 279 SER A O 1
ATOM 2300 N N . LEU A 1 280 ? 16.323 19.695 2.691 1.00 63.56 280 LEU A N 1
ATOM 2301 C CA . LEU A 1 280 ? 15.863 18.716 1.705 1.00 63.56 280 LEU A CA 1
ATOM 2302 C C . LEU A 1 280 ? 16.722 18.760 0.442 1.00 63.56 280 LEU A C 1
ATOM 2304 O O . LEU A 1 280 ? 17.143 17.710 -0.045 1.00 63.56 280 LEU A O 1
ATOM 2308 N N . PHE A 1 281 ? 17.013 19.964 -0.052 1.00 65.31 281 PHE A N 1
ATOM 2309 C CA . PHE A 1 281 ? 17.865 20.175 -1.213 1.00 65.31 281 PHE A CA 1
ATOM 2310 C C . PHE A 1 281 ? 19.308 19.728 -0.946 1.00 65.31 281 PHE A C 1
ATOM 2312 O O . PHE A 1 281 ? 19.805 18.862 -1.655 1.00 65.31 281 PHE A O 1
ATOM 2319 N N . PHE A 1 282 ? 19.959 20.215 0.115 1.00 64.06 282 PHE A N 1
ATOM 2320 C CA . PHE A 1 282 ? 21.334 19.862 0.479 1.00 64.06 282 PHE A CA 1
ATOM 2321 C C . PHE A 1 282 ? 21.500 18.372 0.774 1.00 64.06 282 PHE A C 1
ATOM 2323 O O . PHE A 1 282 ? 22.447 17.767 0.284 1.00 64.06 282 PHE A O 1
ATOM 2330 N N . ARG A 1 283 ? 20.579 17.736 1.512 1.00 61.94 283 ARG A N 1
ATOM 2331 C CA . ARG A 1 283 ? 20.633 16.278 1.739 1.00 61.94 283 ARG A CA 1
ATOM 2332 C C . ARG A 1 283 ? 20.413 15.496 0.446 1.00 61.94 283 ARG A C 1
ATOM 2334 O O . ARG A 1 283 ? 21.065 14.475 0.246 1.00 61.94 283 ARG A O 1
ATOM 2341 N N . GLY A 1 284 ? 19.541 15.984 -0.439 1.00 57.94 284 GLY A N 1
ATOM 2342 C CA . GLY A 1 284 ? 19.368 15.439 -1.784 1.00 57.94 284 GLY A CA 1
ATOM 2343 C C . GLY A 1 284 ? 20.644 15.555 -2.623 1.00 57.94 284 GLY A C 1
ATOM 2344 O O . GLY A 1 284 ? 21.092 14.568 -3.197 1.00 57.94 284 GLY A O 1
ATOM 2345 N N . VAL A 1 285 ? 21.283 16.726 -2.629 1.00 59.88 285 VAL A N 1
ATOM 2346 C CA . VAL A 1 285 ? 22.539 16.993 -3.345 1.00 59.88 285 VAL A CA 1
ATOM 2347 C C . VAL A 1 285 ? 23.695 16.180 -2.770 1.00 59.88 285 VAL A C 1
ATOM 2349 O O . VAL A 1 285 ? 24.449 15.601 -3.539 1.00 59.88 285 VAL A O 1
ATOM 2352 N N . LEU A 1 286 ? 23.832 16.068 -1.446 1.00 59.12 286 LEU A N 1
ATOM 2353 C CA . LEU A 1 286 ? 24.847 15.222 -0.806 1.00 59.12 286 LEU A CA 1
ATOM 2354 C C . LEU A 1 286 ? 24.633 13.740 -1.130 1.00 59.12 286 LEU A C 1
ATOM 2356 O O . LEU A 1 286 ? 25.599 13.026 -1.391 1.00 59.12 286 LEU A O 1
ATOM 2360 N N . ALA A 1 287 ? 23.377 13.282 -1.178 1.00 55.47 287 ALA A N 1
ATOM 2361 C CA . ALA A 1 287 ? 23.065 11.930 -1.628 1.00 55.47 287 ALA A CA 1
ATOM 2362 C C . ALA A 1 287 ? 23.509 11.702 -3.082 1.00 55.47 287 ALA A C 1
ATOM 2364 O O . ALA A 1 287 ? 24.066 10.649 -3.371 1.00 55.47 287 ALA A O 1
ATOM 2365 N N . VAL A 1 288 ? 23.325 12.689 -3.965 1.00 54.09 288 VAL A N 1
ATOM 2366 C CA . VAL A 1 288 ? 23.778 12.636 -5.365 1.00 54.09 288 VAL A CA 1
ATOM 2367 C C . VAL A 1 288 ? 25.307 12.741 -5.487 1.00 54.09 288 VAL A C 1
ATOM 2369 O O . VAL A 1 288 ? 25.908 11.974 -6.234 1.00 54.09 288 VAL A O 1
ATOM 2372 N N . LYS A 1 289 ? 25.967 13.630 -4.734 1.00 55.44 289 LYS A N 1
ATOM 2373 C CA . LYS A 1 289 ? 27.430 13.817 -4.767 1.00 55.44 289 LYS A CA 1
ATOM 2374 C C . LYS A 1 289 ? 28.191 12.589 -4.269 1.00 55.44 289 LYS A C 1
ATOM 2376 O O . LYS A 1 289 ? 29.150 12.192 -4.919 1.00 55.44 289 LYS A O 1
ATOM 2381 N N . GLY A 1 290 ? 27.720 11.935 -3.203 1.00 54.56 290 GLY A N 1
ATOM 2382 C CA . GLY A 1 290 ? 28.325 10.693 -2.698 1.00 54.56 290 GLY A CA 1
ATOM 2383 C C . GLY A 1 290 ? 28.285 9.518 -3.687 1.00 54.56 290 GLY A C 1
ATOM 2384 O O . GLY A 1 290 ? 28.951 8.508 -3.482 1.00 54.56 290 GLY A O 1
ATOM 2385 N N . VAL A 1 291 ? 27.501 9.634 -4.760 1.00 45.59 291 VAL A N 1
ATOM 2386 C CA . VAL A 1 291 ? 27.357 8.614 -5.811 1.00 45.59 291 VAL A CA 1
ATOM 2387 C C . VAL A 1 291 ? 28.277 8.907 -6.980 1.00 45.59 291 VAL A C 1
ATOM 2389 O O . VAL A 1 291 ? 28.853 7.986 -7.550 1.00 45.59 291 VAL A O 1
ATOM 2392 N N . VAL A 1 292 ? 28.430 10.187 -7.324 1.00 39.91 292 VAL A N 1
ATOM 2393 C CA . VAL A 1 292 ? 29.412 10.622 -8.321 1.00 39.91 292 VAL A CA 1
ATOM 2394 C C . VAL A 1 292 ? 30.828 10.339 -7.816 1.00 39.91 292 VAL A C 1
ATOM 2396 O O . VAL A 1 292 ? 31.645 9.850 -8.584 1.00 39.91 292 VAL A O 1
ATOM 2399 N N . SER A 1 293 ? 31.099 10.544 -6.522 1.00 38.78 293 SER A N 1
ATOM 2400 C CA . SER A 1 293 ? 32.419 10.281 -5.938 1.00 38.78 293 SER A CA 1
ATOM 2401 C C . SER A 1 293 ? 32.782 8.793 -5.881 1.00 38.78 293 SER A C 1
ATOM 2403 O O . SER A 1 293 ? 33.924 8.454 -6.154 1.00 38.78 293 SER A O 1
ATOM 2405 N N . ARG A 1 294 ? 31.832 7.890 -5.582 1.00 40.75 294 ARG A N 1
ATOM 2406 C CA . ARG A 1 294 ? 32.097 6.434 -5.592 1.00 40.75 294 ARG A CA 1
ATOM 2407 C C . ARG A 1 294 ? 32.321 5.889 -7.000 1.00 40.75 294 ARG A C 1
ATOM 2409 O O . ARG A 1 294 ? 33.196 5.063 -7.193 1.00 40.75 294 ARG A O 1
ATOM 2416 N N . LYS A 1 295 ? 31.601 6.414 -7.997 1.00 37.31 295 LYS A N 1
ATOM 2417 C CA . LYS A 1 295 ? 31.827 6.056 -9.406 1.00 37.31 295 LYS A CA 1
ATOM 2418 C C . LYS A 1 295 ? 33.193 6.473 -9.949 1.00 37.31 295 LYS A C 1
ATOM 2420 O O . LYS A 1 295 ? 33.590 5.935 -10.968 1.00 37.31 295 LYS A O 1
ATOM 2425 N N . LEU A 1 296 ? 33.875 7.425 -9.313 1.00 35.06 296 LEU A N 1
ATOM 2426 C CA . LEU A 1 296 ? 35.234 7.837 -9.677 1.00 35.06 296 LEU A CA 1
ATOM 2427 C C . LEU A 1 296 ? 36.318 7.043 -8.931 1.00 35.06 296 LEU A C 1
ATOM 2429 O O . LEU A 1 296 ? 37.488 7.229 -9.222 1.00 35.06 296 LEU A O 1
ATOM 2433 N N . GLN A 1 297 ? 35.939 6.192 -7.971 1.00 31.83 297 GLN A N 1
ATOM 2434 C CA . GLN A 1 297 ? 36.853 5.294 -7.251 1.00 31.83 297 GLN A CA 1
ATOM 2435 C C . GLN A 1 297 ? 36.794 3.844 -7.767 1.00 31.83 297 GLN A C 1
ATOM 2437 O O . GLN A 1 297 ? 37.561 3.009 -7.305 1.00 31.83 297 GLN A O 1
ATOM 2442 N N . GLU A 1 298 ? 35.882 3.542 -8.698 1.00 35.44 298 GLU A N 1
ATOM 2443 C CA . GLU A 1 298 ? 35.727 2.229 -9.354 1.00 35.44 298 GLU A CA 1
ATOM 2444 C C . GLU A 1 298 ? 36.239 2.224 -10.816 1.00 35.44 298 GLU A C 1
ATOM 2446 O O . GLU A 1 298 ? 35.914 1.317 -11.579 1.00 35.44 298 GLU A O 1
ATOM 2451 N N . TYR A 1 299 ? 37.038 3.226 -11.202 1.00 35.31 299 TYR A N 1
ATOM 2452 C CA . TYR A 1 299 ? 37.866 3.267 -12.419 1.00 35.31 299 TYR A CA 1
ATOM 2453 C C . TYR A 1 299 ? 39.299 3.615 -12.023 1.00 35.31 299 TYR A C 1
ATOM 2455 O O . TYR A 1 299 ? 40.216 3.176 -12.747 1.00 35.31 299 TYR A O 1
#

Radius of gyration: 20.12 Å; chains: 1; bounding box: 62×51×48 Å

Sequence (299 aa):
MERSLLIRAGYNLILLQEAEKIFSLLSLNGIPVILLKGLALAETVYEHAGERQFSDIDFLLKKRDIPLAQKIISGSGYQVMHGSKPYYTKKTSLPVNLHLHRDIPYAAEGDIWNNLQSIRINNTKVYILPPEENLLYLIYHLAISHGCIKEKWIKDIDRVVRHYEKEIDWLKLTNKAKVYGLTIPSYYTFLKTKELFFTPVPDSVIQDLRSKRNSLRSGICRLVFQKESPVPFAGYLLKALFFPRMAFSSLFPSRDFLKRRYRTSSPLIYSYYIVRPFSLFFRGVLAVKGVVSRKLQEY